Protein AF-A0AAW7IY39-F1 (afdb_monomer_lite)

Secondary structure (DSSP, 8-state):
--------HHHHHHHHHHHHHHHHHHHHHHHSHHHHTTHHHHHHHHHHHHHHHHHHHHHTTSSS-HHHHHHH-HHHHHHHHHHHHHHSPPPTT-PPP---HHHHHHHHHHHHHHTGGGS-TT------S--HHHHHHHTT--HHHHHHHHHHHHHHHS-S-----S----HHHHHHTT-EEE-SSS-----SSS-EEE--PPPSSHHHHHHHHHHHHHHHHHHH---------HHHHHHHHHHHHTTSB-TTSPBPPGGG---------------

Foldseek 3Di:
DDPLPQDAQLVLLVLLQQLLVLLLQLLLCVVCVVLCPPVSVVSPVVSLLSNLVSLVVNVSRLPDDPVVCVVVPVLNVLSVVLNVCVVDPHDPPDDHDDDHSVSSVVSSVVSCVSSVVSHDVPDDSPHHNDDQVVVCVSVVPDPVNLVVLVVLQCCQPVVPDPPPPDDPCPVVNLVVVVAAEDQFPPPQPADPDPRYDQDQDQDQANRRSQSRQQRSQSSCCRHPVPSDGDDDDPVVVVVQVVCCLQVCADRRRGGDDPVPRPPPPPPCPDPDDDD

Sequence (275 aa):
MNNSKILPKWELARYLINAKKNVDTVLFIEKNLNELGDIAQKELKNARNNFCNSTCNVLDNIGIAKKILCSEEPLINMVYTERDKNVSHKDVNYEQVCFDSKLMKNILRKVKKIAKKSLPDVITLNFLAWDSTLFRLIRGINKKKEEEILKKRSERISGNELTSYSSAFSNSDMIDAGYHVFNGIEKPLKSRVGNEIITFKNGLTEEEGIQFRQDSAISSNLTFDIGIWPIPNPEDQIKYQELKNKGIIDEYGIPQEKEHVTVFPLSNSELNKND

Radius of gyration: 21.61 Å; chains: 1; bounding box: 61×46×56 Å

Structure (mmCIF, N/CA/C/O backbone):
data_AF-A0AAW7IY39-F1
#
_entry.id   AF-A0AAW7IY39-F1
#
loop_
_atom_site.group_PDB
_atom_site.id
_atom_site.type_symbol
_atom_site.label_atom_id
_atom_site.label_alt_id
_atom_site.label_comp_id
_atom_site.label_asym_id
_atom_site.label_entity_id
_atom_site.label_seq_id
_atom_site.pdbx_PDB_ins_code
_atom_site.Cartn_x
_atom_site.Cartn_y
_atom_site.Cartn_z
_atom_site.occupancy
_atom_site.B_iso_or_equiv
_atom_site.auth_seq_id
_atom_site.auth_comp_id
_atom_site.auth_asym_id
_atom_site.auth_atom_id
_atom_site.pdbx_PDB_model_num
ATOM 1 N N . MET A 1 1 ? 28.637 1.235 -19.320 1.00 30.19 1 MET A N 1
ATOM 2 C CA . MET A 1 1 ? 27.909 -0.034 -19.109 1.00 30.19 1 MET A CA 1
ATOM 3 C C . MET A 1 1 ? 27.329 -0.001 -17.705 1.00 30.19 1 MET A C 1
ATOM 5 O O . MET A 1 1 ? 28.079 -0.146 -16.751 1.00 30.19 1 MET A O 1
ATOM 9 N N . ASN A 1 2 ? 26.035 0.302 -17.557 1.00 33.03 2 ASN A N 1
ATOM 10 C CA . ASN A 1 2 ? 25.393 0.250 -16.243 1.00 33.03 2 ASN A CA 1
ATOM 11 C C . ASN A 1 2 ? 25.171 -1.219 -15.896 1.00 33.03 2 ASN A C 1
ATOM 13 O O . ASN A 1 2 ? 24.312 -1.863 -16.491 1.00 33.03 2 ASN A O 1
ATOM 17 N N . ASN A 1 3 ? 25.950 -1.739 -14.948 1.00 35.03 3 ASN A N 1
ATOM 18 C CA . ASN A 1 3 ? 25.618 -2.974 -14.248 1.00 35.03 3 ASN A CA 1
ATOM 19 C C . ASN A 1 3 ? 24.292 -2.740 -13.512 1.00 35.03 3 ASN A C 1
ATOM 21 O O . ASN A 1 3 ? 24.290 -2.312 -12.358 1.00 35.03 3 ASN A O 1
ATOM 25 N N . SER A 1 4 ? 23.157 -2.958 -14.184 1.00 48.72 4 SER A N 1
ATOM 26 C CA . SER A 1 4 ? 21.860 -3.030 -13.519 1.00 48.72 4 SER A CA 1
ATOM 27 C C . SER A 1 4 ? 21.931 -4.226 -12.580 1.00 48.72 4 SER A C 1
ATOM 29 O O . SER A 1 4 ? 21.859 -5.378 -13.011 1.00 48.72 4 SER A O 1
ATOM 31 N N . LYS A 1 5 ? 22.176 -3.958 -11.300 1.00 57.44 5 LYS A N 1
ATOM 32 C CA . LYS A 1 5 ? 22.183 -4.973 -10.257 1.00 57.44 5 LYS A CA 1
ATOM 33 C C . LYS A 1 5 ? 20.767 -5.536 -10.196 1.00 57.44 5 LYS A C 1
ATOM 35 O O . LYS A 1 5 ? 19.878 -4.873 -9.676 1.00 57.44 5 LYS A O 1
ATOM 40 N N . ILE A 1 6 ? 20.553 -6.712 -10.787 1.00 65.81 6 ILE A N 1
ATOM 41 C CA . ILE A 1 6 ? 19.251 -7.383 -10.770 1.00 65.81 6 ILE A CA 1
ATOM 42 C C . ILE A 1 6 ? 18.871 -7.562 -9.301 1.00 65.81 6 ILE A C 1
ATOM 44 O O . ILE A 1 6 ? 19.578 -8.233 -8.543 1.00 65.81 6 ILE A O 1
ATOM 48 N N . LEU A 1 7 ? 17.806 -6.882 -8.882 1.00 81.50 7 LEU A N 1
ATOM 49 C CA . LEU A 1 7 ? 17.336 -6.962 -7.509 1.00 81.50 7 LEU A CA 1
ATOM 50 C C . LEU A 1 7 ? 16.696 -8.332 -7.255 1.00 81.50 7 LEU A C 1
ATOM 52 O O . LEU A 1 7 ? 16.093 -8.905 -8.166 1.00 81.50 7 LEU A O 1
ATOM 56 N N . PRO A 1 8 ? 16.772 -8.851 -6.016 1.00 88.12 8 PRO A N 1
ATOM 57 C CA . PRO A 1 8 ? 15.979 -10.006 -5.618 1.00 88.12 8 PRO A CA 1
ATOM 58 C C . PRO A 1 8 ? 14.491 -9.775 -5.906 1.00 88.12 8 PRO A C 1
ATOM 60 O O . PRO A 1 8 ? 13.987 -8.665 -5.714 1.00 88.12 8 PRO A O 1
ATOM 63 N N . LYS A 1 9 ? 13.766 -10.828 -6.305 1.00 92.94 9 LYS A N 1
ATOM 64 C CA . LYS A 1 9 ? 12.340 -10.737 -6.669 1.00 92.94 9 LYS A CA 1
ATOM 65 C C . LYS A 1 9 ? 11.495 -10.041 -5.594 1.00 92.94 9 LYS A C 1
ATOM 67 O O . LYS A 1 9 ? 10.654 -9.204 -5.911 1.00 92.94 9 LYS A O 1
ATOM 72 N N . TRP A 1 10 ? 11.743 -10.347 -4.321 1.00 93.00 10 TRP A N 1
ATOM 73 C CA . TRP A 1 10 ? 11.025 -9.753 -3.188 1.00 93.00 10 TRP A CA 1
ATOM 74 C C . TRP A 1 10 ? 11.371 -8.283 -2.931 1.00 93.00 10 TRP A C 1
ATOM 76 O O . TRP A 1 10 ? 10.510 -7.518 -2.505 1.00 93.00 10 TRP A O 1
ATOM 86 N N . GLU A 1 11 ? 12.582 -7.847 -3.280 1.00 91.69 11 GLU A N 1
ATOM 87 C CA . GLU A 1 11 ? 12.965 -6.433 -3.197 1.00 91.69 11 GLU A CA 1
ATOM 88 C C . GLU A 1 11 ? 12.275 -5.629 -4.306 1.00 91.69 11 GLU A C 1
ATOM 90 O O . GLU A 1 11 ? 11.823 -4.504 -4.093 1.00 91.69 11 GLU A O 1
ATOM 95 N N . LEU A 1 12 ? 12.107 -6.234 -5.484 1.00 93.75 12 LEU A N 1
ATOM 96 C CA . LEU A 1 12 ? 11.299 -5.650 -6.547 1.00 93.75 12 LEU A CA 1
ATOM 97 C C . LEU A 1 12 ? 9.807 -5.601 -6.173 1.00 93.75 12 LEU A C 1
ATOM 99 O O . LEU A 1 12 ? 9.138 -4.592 -6.411 1.00 93.75 12 LEU A O 1
ATOM 103 N N . ALA A 1 13 ? 9.293 -6.661 -5.541 1.00 95.06 13 ALA A N 1
ATOM 104 C CA . ALA A 1 13 ? 7.925 -6.706 -5.029 1.00 95.06 13 ALA A CA 1
ATOM 105 C C . ALA A 1 13 ? 7.664 -5.602 -3.992 1.00 95.06 13 ALA A C 1
ATOM 107 O O . ALA A 1 13 ? 6.603 -4.982 -4.025 1.00 95.06 13 ALA A O 1
ATOM 108 N N . ARG A 1 14 ? 8.648 -5.284 -3.141 1.00 94.81 14 ARG A N 1
ATOM 109 C CA . ARG A 1 14 ? 8.591 -4.161 -2.193 1.00 94.81 14 ARG A CA 1
ATOM 110 C C . ARG A 1 14 ? 8.307 -2.828 -2.887 1.00 94.81 14 ARG A C 1
ATOM 112 O O . ARG A 1 14 ? 7.406 -2.103 -2.473 1.00 94.81 14 ARG A O 1
ATOM 119 N N . TYR A 1 15 ? 9.020 -2.514 -3.971 1.00 95.62 15 TYR A N 1
ATOM 120 C CA . TYR A 1 15 ? 8.759 -1.293 -4.745 1.00 95.62 15 TYR A CA 1
ATOM 121 C C . TYR A 1 15 ? 7.377 -1.299 -5.401 1.00 95.62 15 TYR A C 1
ATOM 123 O O . TYR A 1 15 ? 6.690 -0.277 -5.387 1.00 95.62 15 TYR A O 1
ATOM 131 N N . LEU A 1 16 ? 6.939 -2.450 -5.920 1.00 97.19 16 LEU A N 1
ATOM 132 C CA . LEU A 1 16 ? 5.611 -2.589 -6.514 1.00 97.19 16 LEU A CA 1
ATOM 133 C C . LEU A 1 16 ? 4.493 -2.360 -5.483 1.00 97.19 16 LEU A C 1
ATOM 135 O O . LEU A 1 16 ? 3.527 -1.655 -5.775 1.00 97.19 16 LEU A O 1
ATOM 139 N N . ILE A 1 17 ? 4.627 -2.915 -4.275 1.00 96.56 17 ILE A N 1
ATOM 140 C CA . ILE A 1 17 ? 3.654 -2.728 -3.192 1.00 96.56 17 ILE A CA 1
ATOM 141 C C . ILE A 1 17 ? 3.695 -1.299 -2.640 1.00 96.56 17 ILE A C 1
ATOM 143 O O . ILE A 1 17 ? 2.641 -0.726 -2.375 1.00 96.56 17 ILE A O 1
ATOM 147 N N . ASN A 1 18 ? 4.860 -0.653 -2.580 1.00 95.75 18 ASN A N 1
ATOM 148 C CA . ASN A 1 18 ? 4.934 0.774 -2.254 1.00 95.75 18 ASN A CA 1
ATOM 149 C C . ASN A 1 18 ? 4.208 1.636 -3.295 1.00 95.75 18 ASN A C 1
ATOM 151 O O . ASN A 1 18 ? 3.441 2.527 -2.933 1.00 95.75 18 ASN A O 1
ATOM 155 N N . ALA A 1 19 ? 4.382 1.354 -4.589 1.00 97.31 19 ALA A N 1
ATOM 156 C CA . ALA A 1 19 ? 3.614 2.026 -5.635 1.00 97.31 19 ALA A CA 1
ATOM 157 C C . ALA A 1 19 ? 2.105 1.786 -5.454 1.00 97.31 19 ALA A C 1
ATOM 159 O O . ALA A 1 19 ? 1.330 2.738 -5.494 1.00 97.31 19 ALA A O 1
ATOM 160 N N . LYS A 1 20 ? 1.692 0.544 -5.165 1.00 97.44 20 LYS A N 1
ATOM 161 C CA . LYS A 1 20 ? 0.297 0.180 -4.868 1.00 97.44 20 LYS A CA 1
ATOM 162 C C . LYS A 1 20 ? -0.286 0.990 -3.715 1.00 97.44 20 LYS A C 1
ATOM 164 O O . LYS A 1 20 ? -1.382 1.514 -3.861 1.00 97.44 20 LYS A O 1
ATOM 169 N N . LYS A 1 21 ? 0.433 1.136 -2.602 1.00 96.94 21 LYS A N 1
ATOM 170 C CA . LYS A 1 21 ? -0.040 1.914 -1.446 1.00 96.94 21 LYS A CA 1
ATOM 171 C C . LYS A 1 21 ? -0.282 3.382 -1.779 1.00 96.94 21 LYS A C 1
ATOM 173 O O . LYS A 1 21 ? -1.235 3.957 -1.289 1.00 96.94 21 LYS A O 1
ATOM 178 N N . ASN A 1 22 ? 0.506 3.969 -2.677 1.00 97.75 22 ASN A N 1
ATOM 179 C CA . ASN A 1 22 ? 0.227 5.326 -3.149 1.00 97.75 22 ASN A CA 1
ATOM 180 C C . ASN A 1 22 ? -1.064 5.400 -3.985 1.00 97.75 22 ASN A C 1
ATOM 182 O O . ASN A 1 22 ? -1.766 6.406 -3.936 1.00 97.75 22 ASN A O 1
ATOM 186 N N . VAL A 1 23 ? -1.411 4.339 -4.725 1.00 98.19 23 VAL A N 1
ATOM 187 C CA . VAL A 1 23 ? -2.735 4.225 -5.366 1.00 98.19 23 VAL A CA 1
ATOM 188 C C . VAL A 1 23 ? -3.837 4.133 -4.311 1.00 98.19 23 VAL A C 1
ATOM 190 O O . VAL A 1 23 ? -4.881 4.763 -4.467 1.00 98.19 23 VAL A O 1
ATOM 193 N N . ASP A 1 24 ? -3.604 3.371 -3.241 1.00 98.06 24 ASP A N 1
ATOM 194 C CA . ASP A 1 24 ? -4.546 3.238 -2.128 1.00 98.06 24 ASP A CA 1
ATOM 195 C C . ASP A 1 24 ? -4.796 4.574 -1.415 1.00 98.06 24 ASP A C 1
ATOM 197 O O . ASP A 1 24 ? -5.948 4.916 -1.143 1.00 98.06 24 ASP A O 1
ATOM 201 N N . THR A 1 25 ? -3.743 5.365 -1.197 1.00 97.94 25 THR A N 1
ATOM 202 C CA . THR A 1 25 ? -3.837 6.722 -0.651 1.00 97.94 25 THR A CA 1
ATOM 203 C C . THR A 1 25 ? -4.657 7.633 -1.561 1.00 97.94 25 THR A C 1
ATOM 205 O O . THR A 1 25 ? -5.560 8.315 -1.085 1.00 97.94 25 THR A O 1
ATOM 208 N N . VAL A 1 26 ? -4.415 7.623 -2.879 1.00 97.81 26 VAL A N 1
ATOM 209 C CA . VAL A 1 26 ? -5.214 8.431 -3.822 1.00 97.81 26 VAL A CA 1
ATOM 210 C C . VAL A 1 26 ? -6.683 8.003 -3.804 1.00 97.81 26 VAL A C 1
ATOM 212 O O . VAL A 1 26 ? -7.557 8.862 -3.740 1.00 97.81 26 VAL A O 1
ATOM 215 N N . LEU A 1 27 ? -6.972 6.697 -3.764 1.00 97.56 27 LEU A N 1
ATOM 216 C CA . LEU A 1 27 ? -8.341 6.190 -3.605 1.00 97.56 27 LEU A CA 1
ATOM 217 C C . LEU A 1 27 ? -8.992 6.647 -2.300 1.00 97.56 27 LEU A C 1
ATOM 219 O O . LEU A 1 27 ? -10.186 6.942 -2.282 1.00 97.56 27 LEU A O 1
ATOM 223 N N . PHE A 1 28 ? -8.237 6.650 -1.202 1.00 97.56 28 PHE A N 1
ATOM 224 C CA . PHE A 1 28 ? -8.725 7.126 0.084 1.00 97.56 28 PHE A CA 1
ATOM 225 C C . PHE A 1 28 ? -9.067 8.614 0.013 1.00 97.56 28 PHE A C 1
ATOM 227 O O . PHE A 1 28 ? -10.156 9.008 0.419 1.00 97.56 28 PHE A O 1
ATOM 234 N N . ILE A 1 29 ? -8.178 9.431 -0.554 1.00 97.38 29 ILE A N 1
ATOM 235 C CA . ILE A 1 29 ? -8.401 10.873 -0.673 1.00 97.38 29 ILE A CA 1
ATOM 236 C C . ILE A 1 29 ? -9.611 11.167 -1.562 1.00 97.38 29 ILE A C 1
ATOM 238 O O . ILE A 1 29 ? -10.475 11.930 -1.149 1.00 97.38 29 ILE A O 1
ATOM 242 N N . GLU A 1 30 ? -9.719 10.527 -2.732 1.00 95.62 30 GLU A N 1
ATOM 243 C CA . GLU A 1 30 ? -10.853 10.697 -3.656 1.00 95.62 30 GLU A CA 1
ATOM 244 C C . GLU A 1 30 ? -12.206 10.410 -2.984 1.00 95.62 30 GLU A C 1
ATOM 246 O O . GLU A 1 30 ? -13.186 11.099 -3.258 1.00 95.62 30 GLU A O 1
ATOM 251 N N . LYS A 1 31 ? -12.262 9.428 -2.074 1.00 95.56 31 LYS A N 1
ATOM 252 C CA . LYS A 1 31 ? -13.483 9.097 -1.324 1.00 95.56 31 LYS A CA 1
ATOM 253 C C . LYS A 1 31 ? -13.795 10.051 -0.173 1.00 95.56 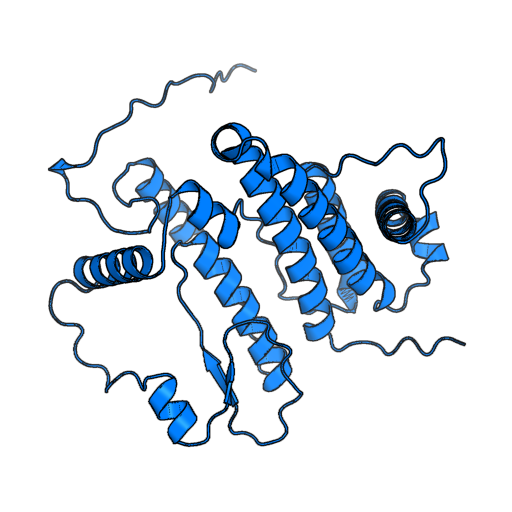31 LYS A C 1
ATOM 255 O O . LYS A 1 31 ? -14.949 10.121 0.232 1.00 95.56 31 LYS A O 1
ATOM 260 N N . ASN A 1 32 ? -12.797 10.756 0.353 1.00 96.00 32 ASN A N 1
ATOM 261 C CA . ASN A 1 32 ? -12.920 11.568 1.565 1.00 96.00 32 ASN A CA 1
ATOM 262 C C . ASN A 1 32 ? -12.522 13.038 1.327 1.00 96.00 32 ASN A C 1
ATOM 264 O O . ASN A 1 32 ? -12.075 13.721 2.248 1.00 96.00 32 ASN A O 1
ATOM 268 N N . LEU A 1 33 ? -12.674 13.541 0.093 1.00 93.69 33 LEU A N 1
ATOM 269 C CA . LEU A 1 33 ? -12.278 14.905 -0.292 1.00 93.69 33 LEU A CA 1
ATOM 270 C C . LEU A 1 33 ? -12.885 15.972 0.627 1.00 93.69 33 LEU A C 1
ATOM 272 O O . LEU A 1 33 ? -12.184 16.883 1.061 1.00 93.69 33 LEU A O 1
ATOM 276 N N . ASN A 1 34 ? -14.169 15.820 0.956 1.00 92.38 34 ASN A N 1
ATOM 277 C CA . ASN A 1 34 ? -14.901 16.769 1.795 1.00 92.38 34 ASN A CA 1
ATOM 278 C C . ASN A 1 34 ? -14.360 16.817 3.232 1.00 92.38 34 ASN A C 1
ATOM 280 O O . ASN A 1 34 ? -14.315 17.886 3.830 1.00 92.38 34 ASN A O 1
ATOM 284 N N . GLU A 1 35 ? -13.938 15.674 3.778 1.00 93.94 35 GLU A N 1
ATOM 285 C CA . GLU A 1 35 ? -13.413 15.577 5.145 1.00 93.94 35 GLU A CA 1
ATOM 286 C C . GLU A 1 35 ? -11.955 16.051 5.241 1.00 93.94 35 GLU A C 1
ATOM 288 O O . GLU A 1 35 ? -11.524 16.534 6.284 1.00 93.94 35 GLU A O 1
ATOM 293 N N . LEU A 1 36 ? -11.189 15.930 4.152 1.00 93.25 36 LEU A N 1
ATOM 294 C CA . LEU A 1 36 ? -9.774 16.307 4.108 1.00 93.25 36 LEU A CA 1
ATOM 295 C C . LEU A 1 36 ? -9.535 17.787 3.786 1.00 93.25 36 LEU A C 1
ATOM 297 O O . LEU A 1 36 ? -8.486 18.320 4.157 1.00 93.25 36 LEU A O 1
ATOM 301 N N . GLY A 1 37 ? -10.461 18.442 3.079 1.00 91.81 37 GLY A N 1
ATOM 302 C CA . GLY A 1 37 ? -10.331 19.845 2.684 1.00 91.81 37 GLY A CA 1
ATOM 303 C C . GLY A 1 37 ? -8.994 20.139 1.992 1.00 91.81 37 GLY A C 1
ATOM 304 O O . GLY A 1 37 ? -8.553 19.400 1.108 1.00 91.81 37 GLY A O 1
ATOM 305 N N . ASP A 1 38 ? -8.305 21.193 2.429 1.00 90.38 38 ASP A N 1
ATOM 306 C CA . ASP A 1 38 ? -7.051 21.658 1.818 1.00 90.38 38 ASP A CA 1
ATOM 307 C C . ASP A 1 38 ? -5.892 20.650 1.924 1.00 90.38 38 ASP A C 1
ATOM 309 O O . ASP A 1 38 ? -4.983 20.642 1.086 1.00 90.38 38 ASP A O 1
ATOM 313 N N . ILE A 1 39 ? -5.924 19.755 2.919 1.00 92.75 39 ILE A N 1
ATOM 314 C CA . ILE A 1 39 ? -4.887 18.729 3.114 1.00 92.75 39 ILE A CA 1
ATOM 315 C C . ILE A 1 39 ? -4.878 17.751 1.931 1.00 92.75 39 ILE A C 1
ATOM 317 O O . ILE A 1 39 ? -3.808 17.295 1.518 1.00 92.75 39 ILE A O 1
ATOM 321 N N . ALA A 1 40 ? -6.042 17.497 1.321 1.00 93.19 40 ALA A N 1
ATOM 322 C CA . ALA A 1 40 ? -6.186 16.575 0.198 1.00 93.19 40 ALA A CA 1
ATOM 323 C C . ALA A 1 40 ? -5.228 16.901 -0.957 1.00 93.19 40 ALA A C 1
ATOM 325 O O . ALA A 1 40 ? -4.588 16.002 -1.497 1.00 93.19 40 ALA A O 1
ATOM 326 N N . GLN A 1 41 ? -5.076 18.178 -1.323 1.00 91.25 41 GLN A N 1
ATOM 327 C CA . GLN A 1 41 ? -4.253 18.574 -2.474 1.00 91.25 41 GLN A CA 1
ATOM 328 C C . GLN A 1 41 ? -2.766 18.296 -2.252 1.00 91.25 41 GLN A C 1
ATOM 330 O O . GLN A 1 41 ? -2.070 17.796 -3.143 1.00 91.25 41 GLN A O 1
ATOM 335 N N . LYS A 1 42 ? -2.277 18.588 -1.043 1.00 92.81 42 LYS A N 1
ATOM 336 C CA . LYS A 1 42 ? -0.891 18.311 -0.660 1.00 92.81 42 LYS A CA 1
ATOM 337 C C . LYS A 1 42 ? -0.615 16.809 -0.686 1.00 92.81 42 LYS A C 1
ATOM 339 O O . LYS A 1 42 ? 0.380 16.381 -1.272 1.00 92.81 42 LYS A O 1
ATOM 344 N N . GLU A 1 43 ? -1.507 16.015 -0.107 1.00 95.00 43 GLU A N 1
ATOM 345 C CA . GLU A 1 43 ? -1.310 14.570 0.007 1.00 95.00 43 GLU A CA 1
ATOM 346 C C . GLU A 1 43 ? -1.513 13.839 -1.324 1.00 95.00 43 GLU A C 1
ATOM 348 O O . GLU A 1 43 ? -0.757 12.918 -1.633 1.00 95.00 43 GLU A O 1
ATOM 353 N N . LEU A 1 44 ? -2.407 14.322 -2.197 1.00 94.31 44 LEU A N 1
ATOM 354 C CA . LEU A 1 44 ? -2.497 13.858 -3.585 1.00 94.31 44 LEU A CA 1
ATOM 355 C C . LEU A 1 44 ? -1.180 14.075 -4.326 1.00 94.31 44 LEU A C 1
ATOM 357 O O . LEU A 1 44 ? -0.687 13.167 -4.994 1.00 94.31 44 LEU A O 1
ATOM 361 N N . LYS A 1 45 ? -0.581 15.265 -4.207 1.00 91.75 45 LYS A N 1
ATOM 362 C CA . LYS A 1 45 ? 0.709 15.556 -4.843 1.00 91.75 45 LYS A CA 1
ATOM 363 C C . LYS A 1 45 ? 1.806 14.619 -4.328 1.00 91.75 45 LYS A C 1
ATOM 365 O O . LYS A 1 45 ? 2.546 14.055 -5.134 1.00 91.75 45 LYS A O 1
ATOM 370 N N . ASN A 1 46 ? 1.886 14.414 -3.013 1.00 93.25 46 ASN A N 1
ATOM 371 C CA . ASN A 1 46 ? 2.858 13.506 -2.400 1.00 93.25 46 ASN A CA 1
ATOM 372 C C . ASN A 1 46 ? 2.676 12.065 -2.896 1.00 93.25 46 ASN A C 1
ATOM 374 O O . ASN A 1 46 ? 3.634 11.453 -3.373 1.00 93.25 46 ASN A O 1
ATOM 378 N N . ALA A 1 47 ? 1.447 11.545 -2.844 1.00 95.25 47 ALA A N 1
ATOM 379 C CA . ALA A 1 47 ? 1.126 10.187 -3.267 1.00 95.25 47 ALA A CA 1
ATOM 380 C C . ALA A 1 47 ? 1.440 9.964 -4.756 1.00 95.25 47 ALA A C 1
ATOM 382 O O . ALA A 1 47 ? 2.057 8.963 -5.118 1.00 95.25 47 ALA A O 1
ATOM 383 N N . ARG A 1 48 ? 1.105 10.921 -5.631 1.00 94.69 48 ARG A N 1
ATOM 384 C CA . ARG A 1 48 ? 1.406 10.847 -7.075 1.00 94.69 48 ARG A CA 1
ATOM 385 C C . ARG A 1 48 ? 2.908 10.837 -7.361 1.00 94.69 48 ARG A C 1
ATOM 387 O O . ARG A 1 48 ? 3.377 10.032 -8.168 1.00 94.69 48 ARG A O 1
ATOM 394 N N . ASN A 1 49 ? 3.676 11.673 -6.667 1.00 92.75 49 ASN A N 1
ATOM 395 C CA . ASN A 1 49 ? 5.131 11.713 -6.818 1.00 92.75 49 ASN A CA 1
ATOM 396 C C . ASN A 1 49 ? 5.773 10.403 -6.338 1.00 92.75 49 ASN A C 1
ATOM 398 O O . ASN A 1 49 ? 6.584 9.797 -7.042 1.00 92.75 49 ASN A O 1
ATOM 402 N N . ASN A 1 50 ? 5.359 9.919 -5.167 1.00 94.75 50 ASN A N 1
ATOM 403 C CA . ASN A 1 50 ? 5.836 8.662 -4.595 1.00 94.75 50 ASN A CA 1
ATOM 404 C C . ASN A 1 50 ? 5.441 7.444 -5.438 1.00 94.75 50 ASN A C 1
ATOM 406 O O . ASN A 1 50 ? 6.232 6.503 -5.565 1.00 94.75 50 ASN A O 1
ATOM 410 N N . PHE A 1 51 ? 4.260 7.473 -6.059 1.00 96.88 51 PHE A N 1
ATOM 411 C CA . PHE A 1 51 ? 3.826 6.481 -7.036 1.00 96.88 51 PHE A CA 1
ATOM 412 C C . PHE A 1 51 ? 4.766 6.434 -8.239 1.00 96.88 51 PHE A C 1
ATOM 414 O O . PHE A 1 51 ? 5.233 5.349 -8.588 1.00 96.88 51 PHE A O 1
ATOM 421 N N . CYS A 1 52 ? 5.087 7.585 -8.842 1.00 95.50 52 CYS A N 1
ATOM 422 C CA . CYS A 1 52 ? 5.999 7.641 -9.985 1.00 95.50 52 CYS A CA 1
ATOM 423 C C . CYS A 1 52 ? 7.393 7.126 -9.605 1.00 95.50 52 CYS A C 1
ATOM 425 O O . CYS A 1 52 ? 7.933 6.251 -10.280 1.00 95.50 52 CYS A O 1
ATOM 427 N N . ASN A 1 53 ? 7.930 7.578 -8.467 1.00 94.06 53 ASN A N 1
ATOM 428 C CA . ASN A 1 53 ? 9.222 7.125 -7.944 1.00 94.06 53 ASN A CA 1
ATOM 429 C C . ASN A 1 53 ? 9.256 5.605 -7.730 1.00 94.06 53 ASN A C 1
ATOM 431 O O . ASN A 1 53 ? 10.149 4.919 -8.225 1.00 94.06 53 ASN A O 1
ATOM 435 N N . SER A 1 54 ? 8.262 5.064 -7.023 1.00 95.19 54 SER A N 1
ATOM 436 C CA . SER A 1 54 ? 8.190 3.632 -6.713 1.00 95.19 54 SER A CA 1
ATOM 437 C C . SER A 1 54 ? 7.984 2.787 -7.971 1.00 95.19 54 SER A C 1
ATOM 439 O O . SER A 1 54 ? 8.587 1.725 -8.105 1.00 95.19 54 SER A O 1
ATOM 441 N N . THR A 1 55 ? 7.187 3.274 -8.923 1.00 96.69 55 THR A N 1
ATOM 442 C CA . THR A 1 55 ? 6.955 2.602 -10.206 1.00 96.69 55 THR A CA 1
ATOM 443 C C . THR A 1 55 ? 8.224 2.563 -11.052 1.00 96.69 55 THR A C 1
ATOM 445 O O . THR A 1 55 ? 8.586 1.504 -11.564 1.00 96.69 55 THR A O 1
ATOM 448 N N . CYS A 1 56 ? 8.951 3.678 -11.154 1.00 95.12 56 CYS A N 1
ATOM 449 C CA . CYS A 1 56 ? 10.236 3.704 -11.845 1.00 95.12 56 CYS A CA 1
ATOM 450 C C . CYS A 1 56 ? 11.275 2.810 -11.164 1.00 95.12 56 CYS A C 1
ATOM 452 O O . CYS A 1 56 ? 12.007 2.127 -11.867 1.00 95.12 56 CYS A O 1
ATOM 454 N N . ASN A 1 57 ? 11.294 2.717 -9.830 1.00 94.06 57 ASN A N 1
ATOM 455 C CA . ASN A 1 57 ? 12.172 1.769 -9.135 1.00 94.06 57 ASN A CA 1
ATOM 456 C C . ASN A 1 57 ? 11.895 0.313 -9.537 1.00 94.06 57 ASN A C 1
ATOM 458 O O . ASN A 1 57 ? 12.828 -0.484 -9.592 1.00 94.06 57 ASN A O 1
ATOM 462 N N . VAL A 1 58 ? 10.647 -0.050 -9.857 1.00 95.44 58 VAL A N 1
ATOM 463 C CA . VAL A 1 58 ? 10.359 -1.370 -10.438 1.00 95.44 58 VAL A CA 1
ATOM 464 C C . VAL A 1 58 ? 10.964 -1.469 -11.840 1.00 95.44 58 VAL A C 1
ATOM 466 O O . VAL A 1 58 ? 11.759 -2.362 -12.119 1.00 95.44 58 VAL A O 1
ATOM 469 N N . LEU A 1 59 ? 10.614 -0.535 -12.720 1.00 95.50 59 LEU A N 1
ATOM 470 C CA . LEU A 1 59 ? 10.979 -0.568 -14.140 1.00 95.50 59 LEU A CA 1
ATOM 471 C C . LEU A 1 59 ? 12.493 -0.466 -14.393 1.00 95.50 59 LEU A C 1
ATOM 473 O O . LEU A 1 59 ? 13.012 -1.098 -15.308 1.00 95.50 59 LEU A O 1
ATOM 477 N N . ASP A 1 60 ? 13.222 0.260 -13.551 1.00 93.81 60 ASP A N 1
ATOM 478 C CA . ASP A 1 60 ? 14.676 0.409 -13.658 1.00 93.81 60 ASP A CA 1
ATOM 479 C C . ASP A 1 60 ? 15.423 -0.892 -13.282 1.00 93.81 60 ASP A C 1
ATOM 481 O O . ASP A 1 60 ? 16.602 -1.046 -13.600 1.00 93.81 60 ASP A O 1
ATOM 485 N N . ASN A 1 61 ? 14.742 -1.861 -12.651 1.00 93.31 61 ASN A N 1
ATOM 486 C CA . ASN A 1 61 ? 15.340 -3.092 -12.119 1.00 93.31 61 ASN A CA 1
ATOM 487 C C . ASN A 1 61 ? 14.833 -4.393 -12.779 1.00 93.31 61 ASN A C 1
ATOM 489 O O . ASN A 1 61 ? 15.166 -5.482 -12.313 1.00 93.31 61 ASN A O 1
ATOM 493 N N . ILE A 1 62 ? 14.069 -4.317 -13.878 1.00 92.62 62 ILE A N 1
ATOM 494 C CA . ILE A 1 62 ? 13.581 -5.504 -14.620 1.00 92.62 62 ILE A CA 1
ATOM 495 C C . ILE A 1 62 ? 14.488 -5.948 -15.778 1.00 92.62 62 ILE A C 1
ATOM 497 O O . ILE A 1 62 ? 14.164 -6.916 -16.462 1.00 92.62 62 ILE A O 1
ATOM 501 N N . GLY A 1 63 ? 15.611 -5.263 -16.014 1.00 87.88 63 GLY A N 1
ATOM 502 C CA . GLY A 1 63 ? 16.568 -5.619 -17.071 1.00 87.88 63 GLY A CA 1
ATOM 503 C C . GLY A 1 63 ? 16.129 -5.251 -18.496 1.00 87.88 63 GLY A C 1
ATOM 504 O O . GLY A 1 63 ? 16.749 -5.704 -19.454 1.00 87.88 63 GLY A O 1
ATOM 505 N N . ILE A 1 64 ? 15.086 -4.427 -18.651 1.00 90.69 64 ILE A N 1
ATOM 506 C CA . ILE A 1 64 ? 14.654 -3.863 -19.940 1.00 90.69 64 ILE A CA 1
ATOM 507 C C . ILE A 1 64 ? 15.104 -2.401 -20.001 1.00 90.69 64 ILE A C 1
ATOM 509 O O . ILE A 1 64 ? 14.920 -1.647 -19.049 1.00 90.69 64 ILE A O 1
ATOM 513 N N . ALA A 1 65 ? 15.700 -1.981 -21.119 1.00 91.50 65 ALA A N 1
ATOM 514 C CA . ALA A 1 65 ? 16.181 -0.611 -21.265 1.00 91.50 65 ALA A CA 1
ATOM 515 C C . ALA A 1 65 ? 15.020 0.404 -21.249 1.00 91.50 65 ALA A C 1
ATOM 517 O O . ALA A 1 65 ? 14.059 0.252 -22.004 1.00 91.50 65 ALA A O 1
ATOM 518 N N . LYS A 1 66 ? 15.161 1.497 -20.476 1.00 92.44 66 LYS A N 1
ATOM 519 C CA . LYS A 1 66 ? 14.181 2.605 -20.394 1.00 92.44 66 LYS A CA 1
ATOM 520 C C . LYS A 1 66 ? 13.703 3.068 -21.773 1.00 92.44 66 LYS A C 1
ATOM 522 O O . LYS A 1 66 ? 12.511 3.261 -21.968 1.00 92.44 66 LYS A O 1
ATOM 527 N N . LYS A 1 67 ? 14.618 3.207 -22.742 1.00 92.50 67 LYS A N 1
ATOM 528 C CA . LYS A 1 67 ? 14.286 3.648 -24.108 1.00 92.50 67 LYS A CA 1
ATOM 529 C C . LYS A 1 67 ? 13.258 2.731 -24.783 1.00 92.50 67 LYS A C 1
ATOM 531 O O . LYS A 1 67 ? 12.350 3.250 -25.417 1.00 92.50 67 LYS A O 1
ATOM 536 N N . ILE A 1 68 ? 13.390 1.413 -24.608 1.00 93.31 68 ILE A N 1
ATOM 537 C CA . ILE A 1 68 ? 12.473 0.406 -25.168 1.00 93.31 68 ILE A CA 1
ATOM 538 C C . ILE A 1 68 ? 11.111 0.509 -24.476 1.00 93.31 68 ILE A C 1
ATOM 540 O O . ILE A 1 68 ? 10.087 0.643 -25.138 1.00 93.31 68 ILE A O 1
ATOM 544 N N . LEU A 1 69 ? 11.108 0.547 -23.138 1.00 92.81 69 LEU A N 1
ATOM 545 C CA . LEU A 1 69 ? 9.881 0.696 -22.349 1.00 92.81 69 LEU A CA 1
ATOM 546 C C . LEU A 1 69 ? 9.104 1.963 -22.734 1.00 92.81 69 LEU A C 1
ATOM 548 O O . LEU A 1 69 ? 7.898 1.908 -22.940 1.00 92.81 69 LEU A O 1
ATOM 552 N N . CYS A 1 70 ? 9.792 3.098 -22.865 1.00 92.31 70 CYS A N 1
ATOM 553 C CA . CYS A 1 70 ? 9.175 4.367 -23.238 1.00 92.31 70 CYS A CA 1
ATOM 554 C C . CYS A 1 70 ? 8.652 4.384 -24.683 1.00 92.31 70 CYS A C 1
ATOM 556 O O . CYS A 1 70 ? 7.665 5.067 -24.943 1.00 92.31 70 CYS A O 1
ATOM 558 N N . SER A 1 71 ? 9.294 3.673 -25.619 1.00 92.19 71 SER A N 1
ATOM 559 C CA . SER A 1 71 ? 8.840 3.622 -27.015 1.00 92.19 71 SER A CA 1
ATOM 560 C C . SER A 1 71 ? 7.645 2.698 -27.223 1.00 92.19 71 SER A C 1
ATOM 562 O O . SER A 1 71 ? 6.783 2.996 -28.043 1.00 92.19 71 SER A O 1
ATOM 564 N N . GLU A 1 72 ? 7.591 1.582 -26.498 1.00 92.19 72 GLU A N 1
ATOM 565 C CA . GLU A 1 72 ? 6.531 0.581 -26.658 1.00 92.19 72 GLU A CA 1
ATOM 566 C C . GLU A 1 72 ? 5.307 0.888 -25.792 1.00 92.19 72 GLU A C 1
ATOM 568 O O . GLU A 1 72 ? 4.191 0.508 -26.141 1.00 92.19 72 GLU A O 1
ATOM 573 N N . GLU A 1 73 ? 5.498 1.587 -24.666 1.00 93.81 73 GLU A N 1
ATOM 574 C CA . GLU A 1 73 ? 4.457 1.762 -23.661 1.00 93.81 73 GLU A CA 1
ATOM 575 C C . GLU A 1 73 ? 4.247 3.234 -23.265 1.00 93.81 73 GLU A C 1
ATOM 577 O O . GLU A 1 73 ? 4.886 3.731 -22.331 1.00 93.81 73 GLU A O 1
ATOM 582 N N . PRO A 1 74 ? 3.278 3.941 -23.888 1.00 93.00 74 PRO A N 1
ATOM 583 C CA . PRO A 1 74 ? 3.024 5.363 -23.626 1.00 93.00 74 PRO A CA 1
ATOM 584 C C . PRO A 1 74 ? 2.731 5.681 -22.155 1.00 93.00 74 PRO A C 1
ATOM 586 O O . PRO A 1 74 ? 3.180 6.695 -21.625 1.00 93.00 74 PRO A O 1
ATOM 589 N N . LEU A 1 75 ? 2.023 4.777 -21.469 1.00 94.19 75 LEU A N 1
ATOM 590 C CA . LEU A 1 75 ? 1.735 4.898 -20.038 1.00 94.19 75 LEU A CA 1
ATOM 591 C C . LEU A 1 75 ? 3.000 4.821 -19.174 1.00 94.19 75 LEU A C 1
ATOM 593 O O . LEU A 1 75 ? 3.067 5.459 -18.130 1.00 94.19 75 LEU A O 1
ATOM 597 N N . ILE A 1 76 ? 4.003 4.051 -19.595 1.00 94.25 76 ILE A N 1
ATOM 598 C CA . ILE A 1 76 ? 5.284 3.952 -18.890 1.00 94.25 76 ILE A CA 1
ATOM 599 C C . ILE A 1 76 ? 6.133 5.191 -19.164 1.00 94.25 76 ILE A C 1
ATOM 601 O O . ILE A 1 76 ? 6.744 5.731 -18.241 1.00 94.25 76 ILE A O 1
ATOM 605 N N . ASN A 1 77 ? 6.118 5.684 -20.406 1.00 94.12 77 ASN A N 1
ATOM 606 C CA . ASN A 1 77 ? 6.778 6.936 -20.754 1.00 94.12 77 ASN A CA 1
ATOM 607 C C . ASN A 1 77 ? 6.262 8.099 -19.898 1.00 94.12 77 ASN A C 1
ATOM 609 O O . ASN A 1 77 ? 7.056 8.808 -19.289 1.00 94.12 77 ASN A O 1
ATOM 613 N N . MET A 1 78 ? 4.939 8.216 -19.769 1.00 93.12 78 MET A N 1
ATOM 614 C CA . MET A 1 78 ? 4.274 9.215 -18.929 1.00 93.12 78 MET A CA 1
ATOM 615 C C . MET A 1 78 ? 4.788 9.203 -17.481 1.00 93.12 78 MET A C 1
ATOM 617 O O . MET A 1 78 ? 5.117 10.254 -16.940 1.00 93.12 78 MET A O 1
ATOM 621 N N . VAL A 1 79 ? 4.920 8.021 -16.868 1.00 94.31 79 VAL A N 1
ATOM 622 C CA . VAL A 1 79 ? 5.436 7.882 -15.494 1.00 94.31 79 VAL A CA 1
ATOM 623 C C . VAL A 1 79 ? 6.892 8.341 -15.384 1.00 94.31 79 VAL A C 1
ATOM 625 O O . VAL A 1 79 ? 7.243 9.047 -14.438 1.00 94.31 79 VAL A O 1
ATOM 628 N N . TYR A 1 80 ? 7.745 7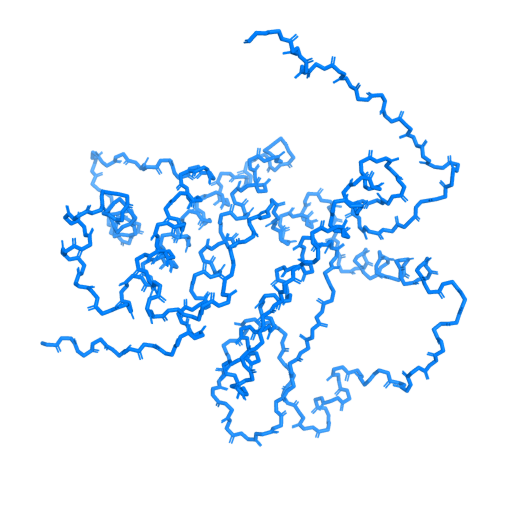.970 -16.343 1.00 93.44 80 TYR A N 1
ATOM 629 C CA . TYR A 1 80 ? 9.141 8.411 -16.356 1.00 93.44 80 TYR A CA 1
ATOM 630 C C . TYR A 1 80 ? 9.273 9.921 -16.546 1.00 93.44 80 TYR A C 1
ATOM 632 O O . TYR A 1 80 ? 10.066 10.545 -15.843 1.00 93.44 80 TYR A O 1
ATOM 640 N N . THR A 1 81 ? 8.504 10.505 -17.467 1.00 90.12 81 THR A N 1
ATOM 641 C CA . THR A 1 81 ? 8.485 11.952 -17.699 1.00 90.12 81 THR A CA 1
ATOM 642 C C . THR A 1 81 ? 8.084 12.695 -16.431 1.00 90.12 81 THR A C 1
ATOM 644 O O . THR A 1 81 ? 8.784 13.615 -16.018 1.00 90.12 81 THR A O 1
ATOM 647 N N . GLU A 1 82 ? 7.017 12.252 -15.772 1.00 90.06 82 GLU A N 1
ATOM 648 C CA . GLU A 1 82 ? 6.513 12.860 -14.540 1.00 90.06 82 GLU A CA 1
ATOM 649 C C . GLU A 1 82 ? 7.502 12.735 -13.382 1.00 90.06 82 GLU A C 1
ATOM 651 O O . GLU A 1 82 ? 7.762 13.708 -12.673 1.00 90.06 82 GLU A O 1
ATOM 656 N N . ARG A 1 83 ? 8.146 11.574 -13.214 1.00 90.12 83 ARG A N 1
ATOM 657 C CA . ARG A 1 83 ? 9.251 11.429 -12.256 1.00 90.12 83 ARG A CA 1
ATOM 658 C C . ARG A 1 83 ? 10.370 12.435 -12.541 1.00 90.12 83 ARG A C 1
ATOM 660 O O . ARG A 1 83 ? 10.807 13.129 -11.627 1.00 90.12 83 ARG A O 1
ATOM 667 N N . ASP A 1 84 ? 10.836 12.507 -13.786 1.00 85.25 84 ASP A N 1
ATOM 668 C CA . ASP A 1 84 ? 11.986 13.333 -14.169 1.00 85.25 84 ASP A CA 1
ATOM 669 C C . ASP A 1 84 ? 11.675 14.836 -13.990 1.00 85.25 84 ASP A C 1
ATOM 671 O O . ASP A 1 84 ? 12.495 15.582 -13.452 1.00 85.25 84 ASP A O 1
ATOM 675 N N . LYS A 1 85 ? 10.453 15.270 -14.329 1.00 81.75 85 LYS A N 1
ATOM 676 C CA . LYS A 1 85 ? 9.978 16.655 -14.157 1.00 81.75 85 LYS A CA 1
ATOM 677 C C . LYS A 1 85 ? 9.710 17.055 -12.708 1.00 81.75 85 LYS A C 1
ATOM 679 O O . LYS A 1 85 ? 9.767 18.239 -12.390 1.00 81.75 85 LYS A O 1
ATOM 684 N N . ASN A 1 86 ? 9.449 16.097 -11.821 1.00 74.19 86 ASN A N 1
ATOM 685 C CA . ASN A 1 86 ? 9.353 16.359 -10.384 1.00 74.19 86 ASN A CA 1
ATOM 686 C C . ASN A 1 86 ? 10.719 16.628 -9.728 1.00 74.19 86 ASN A C 1
ATOM 688 O O . ASN A 1 86 ? 10.756 17.178 -8.628 1.00 74.19 86 ASN A O 1
ATOM 692 N N . VAL A 1 87 ? 11.821 16.249 -10.386 1.00 64.25 87 VAL A N 1
ATOM 693 C CA . VAL A 1 87 ? 13.197 16.435 -9.894 1.00 64.25 87 VAL A CA 1
ATOM 694 C C . VAL A 1 87 ? 13.875 17.658 -10.527 1.00 64.25 87 VAL A C 1
ATOM 696 O O . VAL A 1 87 ? 14.741 18.264 -9.900 1.00 64.25 87 VAL A O 1
ATOM 699 N N . SER A 1 88 ? 13.494 18.047 -11.748 1.00 64.06 88 SER A N 1
ATOM 700 C CA . SER A 1 88 ? 14.066 19.200 -12.456 1.00 64.06 88 SER A CA 1
ATOM 701 C C . SER A 1 88 ? 13.282 20.500 -12.230 1.00 64.06 88 SER A C 1
ATOM 703 O O . SER A 1 88 ? 12.112 20.483 -11.846 1.00 64.06 88 SER A O 1
ATOM 705 N N . HIS A 1 89 ? 13.887 21.651 -12.554 1.00 60.59 89 HIS A N 1
ATOM 706 C CA . HIS A 1 89 ? 13.116 22.882 -12.759 1.00 60.59 89 HIS A CA 1
ATOM 707 C C . HIS A 1 89 ? 12.030 22.621 -13.817 1.00 60.59 89 HIS A C 1
ATOM 709 O O . HIS A 1 89 ? 12.288 21.969 -14.834 1.00 60.59 89 HIS A O 1
ATOM 715 N N . LYS A 1 90 ? 10.795 23.050 -13.537 1.00 60.53 90 LYS A N 1
ATOM 716 C CA . LYS A 1 90 ? 9.666 22.861 -14.452 1.00 60.53 90 LYS A CA 1
ATOM 717 C C . LYS A 1 90 ? 9.807 23.839 -15.616 1.00 60.53 90 LYS A C 1
ATOM 719 O O . LYS A 1 90 ? 10.008 25.028 -15.386 1.00 60.53 90 LYS A O 1
ATOM 724 N N . ASP A 1 91 ? 9.696 23.338 -16.844 1.00 60.41 91 ASP A N 1
ATOM 725 C CA . ASP A 1 91 ? 9.623 24.198 -18.027 1.00 60.41 91 ASP A CA 1
ATOM 726 C C . ASP A 1 91 ? 8.330 25.021 -17.978 1.00 60.41 91 ASP A C 1
ATOM 728 O O . ASP A 1 91 ? 7.307 24.543 -17.485 1.00 60.41 91 ASP A O 1
ATOM 732 N N . VAL A 1 92 ? 8.362 26.234 -18.534 1.00 61.03 92 VAL A N 1
ATOM 733 C CA . VAL A 1 92 ? 7.239 27.194 -18.5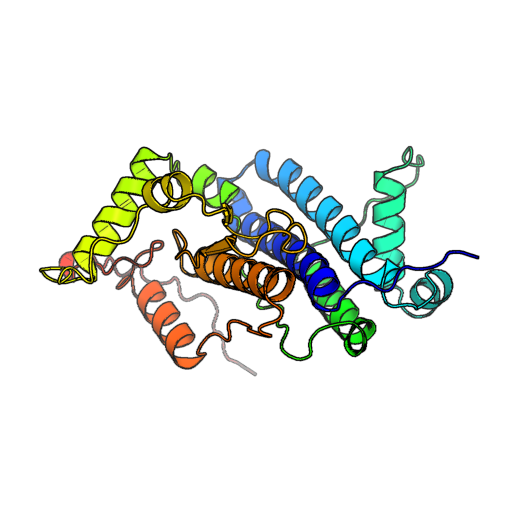07 1.00 61.03 92 VAL A CA 1
ATOM 734 C C . VAL A 1 92 ? 5.941 26.610 -19.090 1.00 61.03 92 VAL A C 1
ATOM 736 O O . VAL A 1 92 ? 4.859 26.968 -18.639 1.00 61.03 92 VAL A O 1
ATOM 739 N N . ASN A 1 93 ? 6.042 25.662 -20.028 1.00 69.19 93 ASN A N 1
ATOM 740 C CA . ASN A 1 93 ? 4.901 25.079 -20.745 1.00 69.19 93 ASN A CA 1
ATOM 741 C C . ASN A 1 93 ? 4.545 23.653 -20.286 1.00 69.19 93 ASN A C 1
ATOM 743 O O . ASN A 1 93 ? 3.879 22.919 -21.013 1.00 69.19 93 ASN A O 1
ATOM 747 N N . TYR A 1 94 ?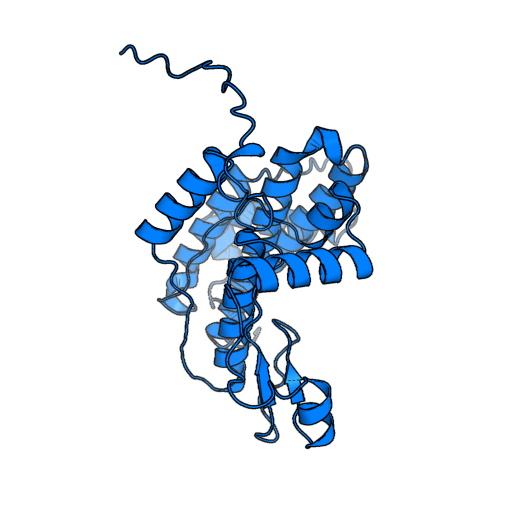 5.043 23.207 -19.131 1.00 72.56 94 TYR A N 1
ATOM 748 C CA . TYR A 1 94 ? 4.761 21.857 -18.654 1.00 72.56 94 TYR A CA 1
ATOM 749 C C . TYR A 1 94 ? 3.395 21.761 -17.969 1.00 72.56 94 TYR A C 1
ATOM 751 O O . TYR A 1 94 ? 3.205 22.283 -16.868 1.00 72.56 94 TYR A O 1
ATOM 759 N N . GLU A 1 95 ? 2.479 21.011 -18.576 1.00 69.31 95 GLU A N 1
ATOM 760 C CA . GLU A 1 95 ? 1.225 20.613 -17.941 1.00 69.31 95 GLU A CA 1
ATOM 761 C C . GLU A 1 95 ? 1.409 19.306 -17.170 1.00 69.31 95 GLU A C 1
ATOM 763 O O . GLU A 1 95 ? 1.800 18.277 -17.723 1.00 69.31 95 GLU A O 1
ATOM 768 N N . GLN A 1 96 ? 1.132 19.355 -15.868 1.00 75.25 96 GLN A N 1
ATOM 769 C CA . GLN A 1 96 ? 1.226 18.183 -15.011 1.00 75.25 96 GLN A CA 1
ATOM 770 C C . GLN A 1 96 ? 0.076 17.216 -15.304 1.00 75.25 96 GLN A C 1
ATOM 772 O O . GLN A 1 96 ? -1.097 17.591 -15.267 1.00 75.25 96 GLN A O 1
ATOM 777 N N . VAL A 1 97 ? 0.409 15.948 -15.518 1.00 81.81 97 VAL A N 1
ATOM 778 C CA . VAL A 1 97 ? -0.566 14.880 -15.703 1.00 81.81 97 VAL A CA 1
ATOM 779 C C . VAL A 1 97 ? -1.341 14.654 -14.408 1.00 81.81 97 VAL A C 1
ATOM 781 O O . VAL A 1 97 ? -0.780 14.451 -13.326 1.00 81.81 97 VAL A O 1
ATOM 784 N N . CYS A 1 98 ? -2.668 14.621 -14.527 1.00 82.62 98 CYS A N 1
ATOM 785 C CA . CYS A 1 98 ? -3.536 14.218 -13.432 1.00 82.62 98 CYS A CA 1
ATOM 786 C C . CYS A 1 98 ? -3.534 12.689 -13.297 1.00 82.62 98 CYS A C 1
ATOM 788 O O . CYS A 1 98 ? -4.278 11.981 -13.974 1.00 82.62 98 CYS A O 1
ATOM 790 N N . PHE A 1 99 ? -2.689 12.165 -12.411 1.00 89.06 99 PHE A N 1
ATOM 791 C CA . PHE A 1 99 ? -2.764 10.766 -11.993 1.00 89.06 99 PHE A CA 1
ATOM 792 C C . PHE A 1 99 ? -3.923 10.572 -11.011 1.00 89.06 99 PHE A C 1
ATOM 794 O O . PHE A 1 99 ? -3.760 10.723 -9.797 1.00 89.06 99 PHE A O 1
ATOM 801 N N . ASP A 1 100 ? -5.101 10.273 -11.550 1.00 93.62 100 ASP A N 1
ATOM 802 C CA . ASP A 1 100 ? -6.229 9.760 -10.773 1.00 93.62 100 ASP A CA 1
ATOM 803 C C . ASP A 1 100 ? -6.037 8.275 -10.415 1.00 93.62 100 ASP A C 1
ATOM 805 O O . ASP A 1 100 ? -5.169 7.569 -10.957 1.00 93.62 100 ASP A O 1
ATOM 809 N N . SER A 1 101 ? -6.859 7.772 -9.494 1.00 94.38 101 SER A N 1
ATOM 810 C CA . SER A 1 101 ? -6.746 6.384 -9.052 1.00 94.38 101 SER A CA 1
ATOM 811 C C . SER A 1 101 ? -6.965 5.364 -10.176 1.00 94.38 101 SER A C 1
ATOM 813 O O . SER A 1 101 ? -6.367 4.283 -10.159 1.00 94.38 101 SER A O 1
ATOM 815 N N . LYS A 1 102 ? -7.795 5.671 -11.179 1.00 96.31 102 LYS A N 1
ATOM 816 C CA . LYS A 1 102 ? -8.113 4.766 -12.294 1.00 96.31 102 LYS A CA 1
ATOM 817 C C . LYS A 1 102 ? -6.905 4.590 -13.211 1.00 96.31 102 LYS A C 1
ATOM 819 O O . LYS A 1 102 ? -6.539 3.455 -13.536 1.00 96.31 102 LYS A O 1
ATOM 824 N N . LEU A 1 103 ? -6.258 5.690 -13.581 1.00 96.50 103 LEU A N 1
ATOM 825 C CA . LEU A 1 103 ? -5.046 5.721 -14.384 1.00 96.50 103 LEU A CA 1
ATOM 826 C C . LEU A 1 103 ? -3.898 5.021 -13.652 1.00 96.50 103 LEU A C 1
ATOM 828 O O . LEU A 1 103 ? -3.267 4.126 -14.220 1.00 96.50 103 LEU A O 1
ATOM 832 N N . MET A 1 104 ? -3.683 5.337 -12.372 1.00 97.88 104 MET A N 1
ATOM 833 C CA . MET A 1 104 ? -2.629 4.713 -11.565 1.00 97.88 104 MET A CA 1
ATOM 834 C C . MET A 1 104 ? -2.812 3.193 -11.438 1.00 97.88 104 MET A C 1
ATOM 836 O O . MET A 1 104 ? -1.850 2.439 -11.608 1.00 97.88 104 MET A O 1
ATOM 840 N N . LYS A 1 105 ? -4.046 2.707 -11.220 1.00 98.06 105 LYS A N 1
ATOM 841 C CA . LYS A 1 105 ? -4.352 1.262 -11.218 1.00 98.06 105 LYS A CA 1
ATOM 842 C C . LYS A 1 105 ? -3.980 0.601 -12.541 1.00 98.06 105 LYS A C 1
ATOM 844 O O . LYS A 1 105 ? -3.405 -0.489 -12.548 1.00 98.06 105 LYS A O 1
ATOM 849 N N . ASN A 1 106 ? -4.331 1.234 -13.658 1.00 97.44 106 ASN A N 1
ATOM 850 C CA . ASN A 1 106 ? -4.066 0.699 -14.992 1.00 97.44 106 ASN A CA 1
ATOM 851 C C . ASN A 1 106 ? -2.566 0.625 -15.280 1.00 97.44 106 ASN A C 1
ATOM 853 O O . ASN A 1 106 ? -2.082 -0.422 -15.717 1.00 97.44 106 ASN A O 1
ATOM 857 N N . ILE A 1 107 ? -1.830 1.687 -14.950 1.00 97.75 107 ILE A N 1
ATOM 858 C CA . ILE A 1 107 ? -0.367 1.721 -15.025 1.00 97.75 107 ILE A CA 1
ATOM 859 C C . ILE A 1 107 ? 0.224 0.578 -14.200 1.00 97.75 107 ILE A C 1
ATOM 861 O O . ILE A 1 107 ? 1.007 -0.212 -14.721 1.00 97.75 107 ILE A O 1
ATOM 865 N N . LEU A 1 108 ? -0.187 0.420 -12.940 1.00 97.62 108 LEU A N 1
ATOM 866 C CA . LEU A 1 108 ? 0.432 -0.561 -12.052 1.00 97.62 108 LEU A CA 1
ATOM 867 C C . LEU A 1 108 ? 0.156 -2.013 -12.468 1.00 97.62 108 LEU A C 1
ATOM 869 O O . LEU A 1 108 ? 1.042 -2.866 -12.384 1.00 97.62 108 LEU A O 1
ATOM 873 N N . ARG A 1 109 ? -1.045 -2.305 -12.986 1.00 97.62 109 ARG A N 1
ATOM 874 C CA . ARG A 1 109 ? -1.347 -3.613 -13.599 1.00 97.62 109 ARG A CA 1
ATOM 875 C C . ARG A 1 109 ? -0.431 -3.896 -14.786 1.00 97.62 109 ARG A C 1
ATOM 877 O O . ARG A 1 109 ? 0.033 -5.025 -14.950 1.00 97.62 109 ARG A O 1
ATOM 884 N N . LYS A 1 110 ? -0.155 -2.875 -15.595 1.00 97.06 110 LYS A N 1
ATOM 885 C CA . LYS A 1 110 ? 0.723 -2.981 -16.759 1.00 97.06 110 LYS A CA 1
ATOM 886 C C . LYS A 1 110 ? 2.179 -3.190 -16.354 1.00 97.06 110 LYS A C 1
ATOM 888 O O . LYS A 1 110 ? 2.811 -4.118 -16.847 1.00 97.06 110 LYS A O 1
ATOM 893 N N . VAL A 1 111 ? 2.658 -2.432 -15.371 1.00 97.25 111 VAL A N 1
ATOM 894 C CA . VAL A 1 111 ? 3.985 -2.600 -14.759 1.00 97.25 111 VAL A CA 1
ATOM 895 C C . VAL A 1 111 ? 4.148 -4.017 -14.214 1.00 97.25 111 VAL A C 1
ATOM 897 O O . VAL A 1 111 ? 5.131 -4.673 -14.540 1.00 97.25 111 VAL A O 1
ATOM 900 N N . LYS A 1 112 ? 3.162 -4.547 -13.474 1.00 96.88 112 LYS A N 1
ATOM 901 C CA . LYS A 1 112 ? 3.182 -5.941 -12.997 1.00 96.88 112 LYS A CA 1
ATOM 902 C C . LYS A 1 112 ? 3.303 -6.944 -14.151 1.00 96.88 112 LYS A C 1
ATOM 904 O O . LYS A 1 112 ? 4.050 -7.911 -14.036 1.00 96.88 112 LYS A O 1
ATOM 909 N N . LYS A 1 113 ? 2.578 -6.731 -15.258 1.00 96.31 113 LYS A N 1
ATOM 910 C CA . LYS A 1 113 ? 2.632 -7.610 -16.440 1.00 96.31 113 LYS A CA 1
ATOM 911 C C . LYS A 1 113 ? 4.015 -7.587 -17.097 1.00 96.31 113 LYS A C 1
ATOM 913 O O . LYS A 1 113 ? 4.552 -8.651 -17.389 1.00 96.31 113 LYS A O 1
ATOM 918 N N . ILE A 1 114 ? 4.591 -6.400 -17.287 1.00 95.50 114 ILE A N 1
ATOM 919 C CA . ILE A 1 114 ? 5.933 -6.212 -17.860 1.00 95.50 114 ILE A CA 1
ATOM 920 C C . ILE A 1 114 ? 6.996 -6.843 -16.943 1.00 95.50 114 ILE A C 1
ATOM 922 O O . ILE A 1 114 ? 7.865 -7.581 -17.398 1.00 95.50 114 ILE A O 1
ATOM 926 N N . ALA A 1 115 ? 6.879 -6.624 -15.634 1.00 95.00 115 ALA A N 1
ATOM 927 C CA . ALA A 1 115 ? 7.812 -7.108 -14.621 1.00 95.00 115 ALA A CA 1
ATOM 928 C C . ALA A 1 115 ? 7.600 -8.579 -14.211 1.00 95.00 115 ALA A C 1
ATOM 930 O O . ALA A 1 115 ? 8.275 -9.048 -13.297 1.00 95.00 115 ALA A O 1
ATOM 931 N N . LYS A 1 116 ? 6.693 -9.329 -14.860 1.00 95.31 116 LYS A N 1
ATOM 932 C CA . LYS A 1 116 ? 6.277 -10.680 -14.432 1.00 95.31 116 LYS A CA 1
ATOM 933 C C . LYS A 1 116 ? 7.455 -11.626 -14.180 1.00 95.31 116 LYS A C 1
ATOM 935 O O . LYS A 1 116 ? 7.461 -12.328 -13.180 1.00 95.31 116 LYS A O 1
ATOM 940 N N . LYS A 1 117 ? 8.466 -11.627 -15.058 1.00 93.75 117 LYS A N 1
ATOM 941 C CA . LYS A 1 117 ? 9.644 -12.510 -14.934 1.00 93.75 117 LYS A CA 1
ATOM 942 C C . LYS A 1 117 ? 10.528 -12.170 -13.725 1.00 93.75 117 LYS A C 1
ATOM 944 O O . LYS A 1 117 ? 11.181 -13.056 -13.175 1.00 93.75 117 LYS A O 1
ATOM 949 N N . SER A 1 118 ? 10.527 -10.907 -13.310 1.00 93.94 118 SER A N 1
ATOM 950 C CA . SER A 1 118 ? 11.373 -10.373 -12.237 1.00 93.94 118 SER A CA 1
ATOM 951 C C . SER A 1 118 ? 10.642 -10.271 -10.895 1.00 93.94 118 SER A C 1
ATOM 953 O O . SER A 1 118 ? 11.255 -9.922 -9.892 1.00 93.94 118 SER A O 1
ATOM 955 N N . LEU A 1 119 ? 9.344 -10.583 -10.858 1.00 94.88 119 LEU A N 1
ATOM 956 C CA . LEU A 1 119 ? 8.519 -10.595 -9.652 1.00 94.88 119 LEU A CA 1
ATOM 957 C C . LEU A 1 119 ? 8.271 -12.034 -9.159 1.00 94.88 119 LEU A C 1
ATOM 959 O O . LEU A 1 119 ? 8.418 -12.993 -9.924 1.00 94.88 119 LEU A O 1
ATOM 963 N N . PRO A 1 120 ? 7.900 -12.215 -7.880 1.00 94.25 120 PRO A N 1
ATOM 964 C CA . PRO A 1 120 ? 7.315 -13.464 -7.405 1.00 94.25 120 PRO A CA 1
ATOM 965 C C . PRO A 1 120 ? 5.931 -13.677 -8.039 1.00 94.25 120 PRO A C 1
ATOM 967 O O . PRO A 1 120 ? 5.128 -12.743 -8.114 1.00 94.25 120 PRO A O 1
ATOM 970 N N . ASP A 1 121 ? 5.632 -14.909 -8.455 1.00 92.50 121 ASP A N 1
ATOM 971 C CA . ASP A 1 121 ? 4.388 -15.236 -9.173 1.00 92.50 121 ASP A CA 1
ATOM 972 C C . ASP A 1 121 ? 3.126 -15.053 -8.314 1.00 92.50 121 ASP A C 1
ATOM 974 O O . ASP A 1 121 ? 2.042 -14.788 -8.835 1.00 92.50 121 ASP A O 1
ATOM 978 N N . VAL A 1 122 ? 3.281 -15.131 -6.991 1.00 93.25 122 VAL A N 1
ATOM 979 C CA . VAL A 1 122 ? 2.195 -15.036 -6.005 1.00 93.25 122 VAL A CA 1
ATOM 980 C C . VAL A 1 122 ? 1.719 -13.605 -5.738 1.00 93.25 122 VAL A C 1
ATOM 982 O O . VAL A 1 122 ? 0.642 -13.427 -5.177 1.00 93.25 122 VAL A O 1
ATOM 985 N N . ILE A 1 123 ? 2.477 -12.572 -6.138 1.00 93.69 123 ILE A N 1
ATOM 986 C CA . ILE A 1 123 ? 2.158 -11.180 -5.784 1.00 93.69 123 ILE A CA 1
ATOM 987 C C . ILE A 1 123 ? 0.811 -10.751 -6.360 1.00 93.69 123 ILE A C 1
ATOM 989 O O . ILE A 1 123 ? 0.549 -10.862 -7.562 1.00 93.69 123 ILE A O 1
ATOM 993 N N . THR A 1 124 ? -0.012 -10.125 -5.526 1.00 93.12 124 THR A N 1
ATOM 994 C CA . THR A 1 124 ? -1.296 -9.520 -5.892 1.00 93.12 124 THR A CA 1
ATOM 995 C C . THR A 1 124 ? -1.311 -8.023 -5.560 1.00 93.12 124 THR A C 1
ATOM 997 O O . THR A 1 124 ? -0.598 -7.562 -4.677 1.00 93.12 124 THR A O 1
ATOM 1000 N N . LEU A 1 125 ? -2.095 -7.228 -6.304 1.00 92.69 125 LEU A N 1
ATOM 1001 C CA . LEU A 1 125 ? -2.151 -5.766 -6.124 1.00 92.69 125 LEU A CA 1
ATOM 1002 C C . LEU A 1 125 ? -3.310 -5.289 -5.240 1.00 92.69 125 LEU A C 1
ATOM 1004 O O . LEU A 1 125 ? -3.346 -4.102 -4.978 1.00 92.69 125 LEU A O 1
ATOM 1008 N N . ASN A 1 126 ? -4.252 -6.159 -4.839 1.00 89.88 126 ASN A N 1
ATOM 1009 C CA . ASN A 1 126 ? -5.488 -5.877 -4.072 1.00 89.88 126 ASN A CA 1
ATOM 1010 C C . ASN A 1 126 ? -5.663 -4.402 -3.650 1.00 89.88 126 ASN A C 1
ATOM 1012 O O . ASN A 1 126 ? -5.285 -4.043 -2.538 1.00 89.88 126 ASN A O 1
ATOM 1016 N N . PHE A 1 127 ? -6.159 -3.546 -4.553 1.00 94.50 127 PHE A N 1
ATOM 1017 C CA . PHE A 1 127 ? -6.266 -2.102 -4.307 1.00 94.50 127 PHE A CA 1
ATOM 1018 C C . PHE A 1 127 ? -7.311 -1.816 -3.231 1.00 94.50 127 PHE A C 1
ATOM 1020 O O . PHE A 1 127 ? -8.433 -2.313 -3.327 1.00 94.50 127 PHE A O 1
ATOM 1027 N N . LEU A 1 128 ? -6.956 -0.991 -2.251 1.00 92.69 128 LEU A N 1
ATOM 1028 C CA . LEU A 1 128 ? -7.792 -0.642 -1.104 1.00 92.69 128 LEU A CA 1
ATOM 1029 C C . LEU A 1 128 ? -7.909 0.875 -1.031 1.00 92.69 128 LEU A C 1
ATOM 1031 O O . LEU A 1 128 ? -6.938 1.570 -1.272 1.00 92.69 128 LEU A O 1
ATOM 1035 N N . ALA A 1 129 ? -9.077 1.418 -0.704 1.00 94.25 129 ALA A N 1
ATOM 1036 C CA . ALA A 1 129 ? -9.178 2.851 -0.431 1.00 94.25 129 ALA A CA 1
ATOM 1037 C C . ALA A 1 129 ? -8.763 3.094 1.021 1.00 94.25 129 ALA A C 1
ATOM 1039 O O . ALA A 1 129 ? -9.623 3.146 1.896 1.00 94.25 129 ALA A O 1
ATOM 1040 N N . TRP A 1 130 ? -7.455 3.142 1.277 1.00 94.75 130 TRP A N 1
ATOM 1041 C CA . TRP A 1 130 ? -6.917 3.203 2.632 1.00 94.75 130 TRP A CA 1
ATOM 1042 C C . TRP A 1 130 ? -5.611 3.989 2.723 1.00 94.75 130 TRP A C 1
ATOM 1044 O O . TRP A 1 130 ? -4.665 3.718 1.985 1.00 94.75 130 TRP A O 1
ATOM 1054 N N . ASP A 1 131 ? -5.551 4.892 3.701 1.00 96.44 131 ASP A N 1
ATOM 1055 C CA . ASP A 1 131 ? -4.323 5.520 4.171 1.00 96.44 131 ASP A CA 1
ATOM 1056 C C . ASP A 1 131 ? -4.348 5.611 5.701 1.00 96.44 131 ASP A C 1
ATOM 1058 O O . ASP A 1 131 ? -5.236 6.225 6.290 1.00 96.44 131 ASP A O 1
ATOM 1062 N N . SER A 1 132 ? -3.363 4.981 6.339 1.00 93.06 132 SER A N 1
ATOM 1063 C CA . SER A 1 132 ? -3.256 4.858 7.795 1.00 93.06 132 SER A CA 1
ATOM 1064 C C . SER A 1 132 ? -3.215 6.217 8.507 1.00 93.06 132 SER A C 1
ATOM 1066 O O . SER A 1 132 ? -3.842 6.396 9.557 1.00 93.06 132 SER A O 1
ATOM 1068 N N . THR A 1 133 ? -2.499 7.188 7.934 1.00 94.62 133 THR A N 1
ATOM 1069 C CA . THR A 1 133 ? -2.302 8.515 8.523 1.00 94.62 133 THR A CA 1
ATOM 1070 C C . THR A 1 133 ? -3.521 9.393 8.292 1.00 94.62 133 THR A C 1
ATOM 1072 O O . THR A 1 133 ? -4.019 10.008 9.236 1.00 94.62 133 THR A O 1
ATOM 1075 N N . LEU A 1 134 ? -4.042 9.420 7.065 1.00 96.00 134 LEU A N 1
ATOM 1076 C CA . LEU A 1 134 ? -5.207 10.240 6.735 1.00 96.00 134 LEU A CA 1
ATOM 1077 C C . LEU A 1 134 ? -6.479 9.726 7.406 1.00 96.00 134 LEU A C 1
ATOM 1079 O O . LEU A 1 134 ? -7.296 10.529 7.848 1.00 96.00 134 LEU A O 1
ATOM 1083 N N . PHE A 1 135 ? -6.631 8.410 7.557 1.00 95.69 135 PHE A N 1
ATOM 1084 C CA . PHE A 1 135 ? -7.751 7.842 8.300 1.00 95.69 135 PHE A CA 1
ATOM 1085 C C . PHE A 1 135 ? -7.760 8.310 9.756 1.00 95.69 135 PHE A C 1
ATOM 1087 O O . PHE A 1 135 ? -8.770 8.820 10.243 1.00 95.69 135 PHE A O 1
ATOM 1094 N N . ARG A 1 136 ? -6.615 8.197 10.443 1.00 95.12 136 ARG A N 1
ATOM 1095 C CA . ARG A 1 136 ? -6.475 8.668 11.828 1.00 95.12 136 ARG A CA 1
ATOM 1096 C C . ARG A 1 136 ? -6.719 10.171 11.938 1.00 95.12 136 ARG A C 1
ATOM 1098 O O . ARG A 1 136 ? -7.356 10.599 12.896 1.00 95.12 136 ARG A O 1
ATOM 1105 N N . LEU A 1 137 ? -6.258 10.949 10.956 1.00 94.69 137 LEU A N 1
ATOM 1106 C CA . LEU A 1 137 ? -6.471 12.394 10.891 1.00 94.69 137 LEU A CA 1
ATOM 1107 C C . LEU A 1 137 ? -7.963 12.742 10.828 1.00 94.69 137 LEU A C 1
ATOM 1109 O O . LEU A 1 137 ? -8.449 13.471 11.689 1.00 94.69 137 LEU A O 1
ATOM 1113 N N . ILE A 1 138 ? -8.689 12.182 9.857 1.00 94.31 138 ILE A N 1
ATOM 1114 C CA . ILE A 1 138 ? -10.121 12.445 9.658 1.00 94.31 138 ILE A CA 1
ATOM 1115 C C . ILE A 1 138 ? -10.937 12.024 10.887 1.00 94.31 138 ILE A C 1
ATOM 1117 O O . ILE A 1 138 ? -11.843 12.732 11.320 1.00 94.31 138 ILE A O 1
ATOM 1121 N N . ARG A 1 139 ? -10.612 10.870 11.479 1.00 93.88 139 ARG A N 1
ATOM 1122 C CA . ARG A 1 139 ? -11.328 10.332 12.647 1.00 93.88 139 ARG A CA 1
ATOM 1123 C C . ARG A 1 139 ? -10.850 10.916 13.982 1.00 93.88 139 ARG A C 1
ATOM 1125 O O . ARG A 1 139 ? -11.372 10.555 15.038 1.00 93.88 139 ARG A O 1
ATOM 1132 N N . GLY A 1 140 ? -9.860 11.812 13.969 1.00 93.12 140 GLY A N 1
ATOM 1133 C CA . GLY A 1 140 ? -9.287 12.410 15.176 1.00 93.12 140 GLY A CA 1
ATOM 1134 C C . GLY A 1 140 ? -8.768 11.363 16.168 1.00 93.12 140 GLY A C 1
ATOM 1135 O O . GLY A 1 140 ? -8.999 11.492 17.378 1.00 93.12 140 GLY A O 1
ATOM 1136 N N . ILE A 1 141 ? -8.136 10.303 15.656 1.00 93.62 141 ILE A N 1
ATOM 1137 C CA . ILE A 1 141 ? -7.612 9.171 16.426 1.00 93.62 141 ILE A CA 1
ATOM 1138 C C . ILE A 1 141 ? -6.183 9.494 16.848 1.00 93.62 141 ILE A C 1
ATOM 1140 O O . ILE A 1 141 ? -5.273 9.597 16.028 1.00 93.62 141 ILE A O 1
ATOM 1144 N N . ASN A 1 142 ? -5.994 9.650 18.153 1.00 92.69 142 ASN A N 1
ATOM 1145 C CA . ASN A 1 142 ? -4.679 9.715 18.774 1.00 92.69 142 ASN A CA 1
ATOM 1146 C C . ASN A 1 142 ? -4.321 8.349 19.377 1.00 92.69 142 ASN A C 1
ATOM 1148 O O . ASN A 1 142 ? -5.156 7.446 19.429 1.00 92.69 142 ASN A O 1
ATOM 1152 N N . LYS A 1 143 ? -3.093 8.216 19.888 1.00 89.00 143 LYS A N 1
ATOM 1153 C CA . LYS A 1 143 ? -2.602 6.964 20.481 1.00 89.00 143 LYS A CA 1
ATOM 1154 C C . LYS A 1 143 ? -3.542 6.398 21.557 1.00 89.00 143 LYS A C 1
ATOM 1156 O O . LYS A 1 143 ? -3.836 5.211 21.537 1.00 89.00 143 LYS A O 1
ATOM 1161 N N . LYS A 1 144 ? -4.065 7.254 22.443 1.00 90.56 144 LYS A N 1
ATOM 1162 C CA . LYS A 1 144 ? -4.987 6.842 23.512 1.00 90.56 144 LYS A CA 1
ATOM 1163 C C . LYS A 1 144 ? -6.293 6.267 22.949 1.00 90.56 144 LYS A C 1
ATOM 1165 O O . LYS A 1 144 ? -6.714 5.195 23.361 1.00 90.56 144 LYS A O 1
ATOM 1170 N N . LYS A 1 145 ? -6.911 6.948 21.978 1.00 91.00 145 LYS A N 1
ATOM 1171 C CA . LYS A 1 145 ? -8.129 6.456 21.312 1.00 91.00 145 LYS A CA 1
ATOM 1172 C C . LYS A 1 145 ? -7.880 5.156 20.552 1.00 91.00 145 LYS A C 1
ATOM 1174 O O . LYS A 1 145 ? -8.736 4.283 20.547 1.00 91.00 145 LYS A O 1
ATOM 1179 N N . GLU A 1 146 ? -6.726 5.023 19.906 1.00 90.19 146 GLU A N 1
ATOM 1180 C CA . GLU A 1 146 ? -6.358 3.793 19.203 1.00 90.19 146 GLU A CA 1
ATOM 1181 C C . GLU A 1 146 ? -6.257 2.607 20.174 1.00 90.19 146 GLU A C 1
ATOM 1183 O O . GLU A 1 146 ? -6.848 1.559 19.921 1.00 90.19 146 GLU A O 1
ATOM 1188 N N . GLU A 1 147 ? -5.601 2.793 21.323 1.00 88.06 147 GLU A N 1
ATOM 1189 C CA . GLU A 1 147 ? -5.537 1.793 22.398 1.00 88.06 147 GLU A CA 1
ATOM 1190 C C . GLU A 1 147 ? -6.933 1.431 22.935 1.00 88.06 147 GLU A C 1
ATOM 1192 O O . GLU A 1 147 ? -7.234 0.252 23.121 1.00 88.06 147 GLU A O 1
ATOM 1197 N N . GLU A 1 148 ? -7.815 2.418 23.125 1.00 88.81 148 GLU A N 1
ATOM 1198 C CA . GLU A 1 148 ? -9.207 2.201 23.546 1.00 88.81 148 GLU A CA 1
ATOM 1199 C C . GLU A 1 148 ? -10.009 1.384 22.518 1.00 88.81 148 GLU A C 1
ATOM 1201 O O . GLU A 1 148 ? -10.711 0.442 22.891 1.00 88.81 148 GLU A O 1
ATOM 1206 N N . ILE A 1 149 ? -9.879 1.697 21.223 1.00 89.19 149 ILE A N 1
ATOM 1207 C CA . ILE A 1 149 ? -10.543 0.961 20.134 1.00 89.19 149 ILE A CA 1
ATOM 1208 C C . ILE A 1 149 ? -10.052 -0.488 20.092 1.00 89.19 149 ILE A C 1
ATOM 1210 O O . ILE A 1 149 ? -10.860 -1.415 20.011 1.00 89.19 149 ILE A O 1
ATOM 1214 N N . LEU A 1 150 ? -8.736 -0.702 20.170 1.00 86.62 150 LEU A N 1
ATOM 1215 C CA . LEU A 1 150 ? -8.142 -2.039 20.147 1.00 86.62 150 LEU A CA 1
ATOM 1216 C C . LEU A 1 150 ? -8.556 -2.865 21.368 1.00 86.62 150 LEU A C 1
ATOM 1218 O O . LEU A 1 150 ? -8.912 -4.035 21.219 1.00 86.62 150 LEU A O 1
ATOM 1222 N N . LYS A 1 151 ? -8.576 -2.250 22.556 1.00 86.06 151 LYS A N 1
ATOM 1223 C CA . LYS A 1 151 ? -9.062 -2.883 23.784 1.00 86.06 151 LYS A CA 1
ATOM 1224 C C . LYS A 1 151 ? -10.524 -3.305 23.640 1.00 86.06 151 LYS A C 1
ATOM 1226 O O . LYS A 1 151 ? -10.834 -4.480 23.831 1.00 86.06 151 LYS A O 1
ATOM 1231 N N . LYS A 1 152 ? -11.395 -2.391 23.198 1.00 85.69 152 LYS A N 1
ATOM 1232 C CA . LYS A 1 152 ? -12.819 -2.675 22.961 1.00 85.69 152 LYS A CA 1
ATOM 1233 C C . LYS A 1 152 ? -13.013 -3.793 21.934 1.00 85.69 152 LYS A C 1
ATOM 1235 O O . LYS A 1 152 ? -13.865 -4.659 22.126 1.00 85.69 152 LYS A O 1
ATOM 1240 N N . ARG A 1 153 ? -12.227 -3.801 20.850 1.00 84.56 153 ARG A N 1
ATOM 1241 C CA . ARG A 1 153 ? -12.262 -4.877 19.850 1.00 84.56 153 ARG A CA 1
ATOM 1242 C C . ARG A 1 153 ? -11.917 -6.220 20.482 1.00 84.56 153 ARG A C 1
ATOM 1244 O O . ARG A 1 153 ? -12.644 -7.184 20.261 1.00 84.56 153 ARG A O 1
ATOM 1251 N N . SER A 1 154 ? -10.831 -6.277 21.253 1.00 81.50 154 SER A N 1
ATOM 1252 C CA . SER A 1 154 ? -10.410 -7.504 21.929 1.00 81.50 154 SER A CA 1
ATOM 1253 C C . SER A 1 154 ? -11.521 -8.025 22.837 1.00 81.50 154 SER A C 1
ATOM 1255 O O . SER A 1 154 ? -11.953 -9.155 22.659 1.00 81.50 154 SER A O 1
ATOM 1257 N N . GLU A 1 155 ? -12.043 -7.181 23.730 1.00 82.75 155 GLU A N 1
ATOM 1258 C CA . GLU A 1 155 ? -13.097 -7.539 24.692 1.00 82.75 155 GLU A CA 1
ATOM 1259 C C . GLU A 1 155 ? -14.372 -8.068 24.016 1.00 82.75 155 GLU A C 1
ATOM 1261 O O . GLU A 1 155 ? -15.005 -8.996 24.516 1.00 82.75 155 GLU A O 1
ATOM 1266 N N . ARG A 1 156 ? -14.744 -7.501 22.862 1.00 79.00 156 ARG A N 1
ATOM 1267 C CA . ARG A 1 156 ? -15.947 -7.890 22.108 1.00 79.00 156 ARG A CA 1
ATOM 1268 C C . ARG A 1 156 ? -15.784 -9.183 21.314 1.00 79.00 156 ARG A C 1
ATOM 1270 O O . ARG A 1 156 ? -16.763 -9.902 21.140 1.00 79.00 156 ARG A O 1
ATOM 1277 N N . ILE A 1 157 ? -14.587 -9.458 20.796 1.00 74.81 157 ILE A N 1
ATOM 1278 C CA . ILE A 1 157 ? -14.321 -10.653 19.982 1.00 74.81 157 ILE A CA 1
ATOM 1279 C C . ILE A 1 157 ? -14.018 -11.864 20.870 1.00 74.81 157 ILE A C 1
ATOM 1281 O O . ILE A 1 157 ? -14.469 -12.966 20.572 1.00 74.81 157 ILE A O 1
ATOM 1285 N N . SER A 1 158 ? -13.280 -11.680 21.965 1.00 64.75 158 SER A N 1
ATOM 1286 C CA . SER A 1 158 ? -12.789 -12.778 22.803 1.00 64.75 158 SER A CA 1
ATOM 1287 C C . SER A 1 158 ? -13.766 -13.190 23.908 1.00 64.75 158 SER A C 1
ATOM 1289 O O . SER A 1 158 ? -13.296 -13.501 24.994 1.00 64.75 158 SER A O 1
ATOM 1291 N N . GLY A 1 159 ? -15.085 -13.118 23.664 1.00 53.34 159 GLY A N 1
ATOM 1292 C CA . GLY A 1 159 ? -16.165 -13.291 24.651 1.00 53.34 159 GLY A CA 1
ATOM 1293 C C . GLY A 1 159 ? -15.771 -14.101 25.891 1.00 53.34 159 GLY A C 1
ATOM 1294 O O . GLY A 1 159 ? -15.812 -15.320 25.843 1.00 53.34 159 GLY A O 1
ATOM 1295 N N . ASN A 1 160 ? -15.405 -13.390 26.965 1.00 48.91 160 ASN A N 1
ATOM 1296 C CA . ASN A 1 160 ? -14.805 -13.886 28.209 1.00 48.91 160 ASN A CA 1
ATOM 1297 C C . ASN A 1 160 ? -13.558 -14.779 28.060 1.00 48.91 160 ASN A C 1
ATOM 1299 O O . ASN A 1 160 ? -13.584 -15.851 27.474 1.00 48.91 160 ASN A O 1
ATOM 1303 N N . GLU A 1 161 ? -12.487 -14.333 28.722 1.00 45.50 161 GLU A N 1
ATOM 1304 C CA . GLU A 1 161 ? -11.199 -15.015 28.849 1.00 45.50 161 GLU A CA 1
ATOM 1305 C C . GLU A 1 161 ? -10.541 -15.328 27.504 1.00 45.50 161 GLU A C 1
ATOM 1307 O O . GLU A 1 161 ? -10.690 -16.393 26.907 1.00 45.50 161 GLU A O 1
ATOM 1312 N N . LEU A 1 162 ? -9.660 -14.414 27.085 1.00 42.78 162 LEU A N 1
ATOM 1313 C CA . LEU A 1 162 ? -8.467 -14.844 26.377 1.00 42.78 162 LEU A CA 1
ATOM 1314 C C . LEU A 1 162 ? -7.794 -15.866 27.309 1.00 42.78 162 LEU A C 1
ATOM 1316 O O . LEU A 1 162 ? -7.077 -15.471 28.229 1.00 42.78 162 LEU A O 1
ATOM 1320 N N . THR A 1 163 ? -8.077 -17.165 27.142 1.00 37.88 163 THR A N 1
ATOM 1321 C CA . THR A 1 163 ? -7.262 -18.213 27.754 1.00 37.88 163 THR A CA 1
ATOM 1322 C C . THR A 1 163 ? -5.851 -17.824 27.403 1.00 37.88 163 THR A C 1
ATOM 1324 O O . THR A 1 163 ? -5.542 -17.678 26.216 1.00 37.88 163 THR A O 1
ATOM 1327 N N . SER A 1 164 ? -5.064 -17.536 28.432 1.00 36.69 164 SER A N 1
ATOM 1328 C CA . SER A 1 164 ? -3.680 -17.134 28.335 1.00 36.69 164 SER A CA 1
ATOM 1329 C C . SER A 1 164 ? -2.933 -18.204 27.547 1.00 36.69 164 SER A C 1
ATOM 1331 O O . SER A 1 164 ? -2.353 -19.126 28.119 1.00 36.69 164 SER A O 1
ATOM 1333 N N . TYR A 1 165 ? -2.951 -18.107 26.221 1.00 35.03 165 TYR A N 1
ATOM 1334 C CA . TYR A 1 165 ? -1.885 -18.628 25.401 1.00 35.03 165 TYR A CA 1
ATOM 1335 C C . TYR A 1 165 ? -0.682 -17.820 25.854 1.00 35.03 165 TYR A C 1
ATOM 1337 O O . TYR A 1 165 ? -0.548 -16.657 25.485 1.00 35.03 165 TYR A O 1
ATOM 1345 N N . SER A 1 166 ? 0.034 -18.414 26.817 1.00 38.50 166 SER A N 1
ATOM 1346 C CA . SER A 1 166 ? 1.374 -18.090 27.294 1.00 38.50 166 SER A CA 1
ATOM 1347 C C . SER A 1 166 ? 1.779 -16.656 26.984 1.00 38.50 166 SER A C 1
ATOM 1349 O O . SER A 1 166 ? 2.183 -16.407 25.851 1.00 38.50 166 SER A O 1
ATOM 1351 N N . SER A 1 167 ? 1.625 -15.753 27.966 1.00 40.34 167 SER A N 1
ATOM 1352 C CA . SER A 1 167 ? 2.238 -14.413 28.015 1.00 40.34 167 SER A CA 1
ATOM 1353 C C . SER A 1 167 ? 2.789 -13.976 26.660 1.00 40.34 167 SER A C 1
ATOM 1355 O O . SER A 1 167 ? 3.939 -14.297 26.357 1.00 40.34 167 SER A O 1
ATOM 1357 N N . ALA A 1 168 ? 1.959 -13.353 25.814 1.00 48.03 168 ALA A N 1
ATOM 1358 C CA . ALA A 1 168 ? 2.438 -12.812 24.549 1.00 48.03 168 ALA A CA 1
ATOM 1359 C C . ALA A 1 168 ? 3.693 -11.998 24.871 1.00 48.03 168 ALA A C 1
ATOM 1361 O O . ALA A 1 168 ? 3.580 -10.990 25.569 1.00 48.03 168 ALA A O 1
ATOM 1362 N N . PHE A 1 169 ? 4.871 -12.502 24.481 1.00 49.91 169 PHE A N 1
ATOM 1363 C CA . PHE A 1 169 ? 6.123 -11.827 24.785 1.00 49.91 169 PHE A CA 1
ATOM 1364 C C . PHE A 1 169 ? 5.969 -10.422 24.241 1.00 49.91 169 PHE A C 1
ATOM 1366 O O . PHE A 1 169 ? 5.676 -10.235 23.054 1.00 49.91 169 PHE A O 1
ATOM 1373 N N . SER A 1 170 ? 6.055 -9.433 25.125 1.00 62.53 170 SER A N 1
ATOM 1374 C CA . SER A 1 170 ? 5.983 -8.066 24.663 1.00 62.53 170 SER A CA 1
ATOM 1375 C C . SER A 1 170 ? 7.185 -7.845 23.749 1.00 62.53 170 SER A C 1
ATOM 1377 O O . SER A 1 170 ? 8.243 -8.454 23.922 1.00 62.53 170 SER A O 1
ATOM 1379 N N . ASN A 1 171 ? 7.050 -6.963 22.760 1.00 64.38 171 ASN A N 1
ATOM 1380 C CA . ASN A 1 171 ? 8.200 -6.607 21.930 1.00 64.38 171 ASN A CA 1
ATOM 1381 C C . ASN A 1 171 ? 9.389 -6.148 22.799 1.00 64.38 171 ASN A C 1
ATOM 1383 O O . ASN A 1 171 ? 10.525 -6.357 22.393 1.00 64.38 171 ASN A O 1
ATOM 1387 N N . SER A 1 172 ? 9.129 -5.576 23.986 1.00 66.06 172 SER A N 1
ATOM 1388 C CA . SER A 1 172 ? 10.159 -5.245 24.978 1.00 66.06 172 SER A CA 1
ATOM 1389 C C . SER A 1 172 ? 10.888 -6.494 25.464 1.00 66.06 172 SER A C 1
ATOM 1391 O O . SER A 1 172 ? 12.101 -6.547 25.339 1.00 66.06 172 SER A O 1
ATOM 1393 N N . ASP A 1 173 ? 10.161 -7.530 25.893 1.00 65.62 173 ASP A N 1
ATOM 1394 C CA . ASP A 1 173 ? 10.756 -8.778 26.393 1.00 65.62 173 ASP A CA 1
ATOM 1395 C C . ASP A 1 173 ? 11.637 -9.454 25.332 1.00 65.62 173 ASP A C 1
ATOM 1397 O O . ASP A 1 173 ? 12.683 -10.022 25.639 1.00 65.62 173 ASP A O 1
ATOM 1401 N N . MET A 1 174 ? 11.235 -9.376 24.058 1.00 64.62 174 MET A N 1
ATOM 1402 C CA . MET A 1 174 ? 12.028 -9.924 22.955 1.00 64.62 174 MET A CA 1
ATOM 1403 C C . MET A 1 174 ? 13.281 -9.088 22.676 1.00 64.62 174 MET A C 1
ATOM 1405 O O . MET A 1 174 ? 14.350 -9.650 22.443 1.00 64.62 174 MET A O 1
ATOM 1409 N N . ILE A 1 175 ? 13.169 -7.758 22.715 1.00 64.19 175 ILE A N 1
ATOM 1410 C CA . ILE A 1 175 ? 14.318 -6.854 22.563 1.00 64.19 175 ILE A CA 1
ATOM 1411 C C . ILE A 1 175 ? 15.312 -7.065 23.712 1.00 64.19 175 ILE A C 1
ATOM 1413 O O . ILE A 1 175 ? 16.511 -7.188 23.462 1.00 64.19 175 ILE A O 1
ATOM 1417 N N . ASP A 1 176 ? 14.817 -7.188 24.944 1.00 69.12 176 ASP A N 1
ATOM 1418 C CA . ASP A 1 176 ? 15.617 -7.431 26.148 1.00 69.12 176 ASP A CA 1
ATOM 1419 C C . ASP A 1 176 ? 16.313 -8.804 26.102 1.00 69.12 176 ASP A C 1
ATOM 1421 O O . ASP A 1 176 ? 17.441 -8.952 26.572 1.00 69.12 176 ASP A O 1
ATOM 1425 N N . ALA A 1 177 ? 15.694 -9.794 25.450 1.00 68.38 177 ALA A N 1
ATOM 1426 C CA . ALA A 1 177 ? 16.293 -11.098 25.161 1.00 68.38 177 ALA A CA 1
ATOM 1427 C C . ALA A 1 177 ? 17.278 -11.094 23.967 1.00 68.38 177 ALA A C 1
ATOM 1429 O O . ALA A 1 177 ? 17.799 -12.148 23.597 1.00 68.38 177 ALA A O 1
ATOM 1430 N N . GLY A 1 178 ? 17.558 -9.933 23.365 1.00 69.31 178 GLY A N 1
ATOM 1431 C CA . GLY A 1 178 ? 18.534 -9.776 22.283 1.00 69.31 178 GLY A CA 1
ATOM 1432 C C . GLY A 1 178 ? 17.994 -10.042 20.874 1.00 69.31 178 GLY A C 1
ATOM 1433 O O . GLY A 1 178 ? 18.791 -10.240 19.951 1.00 69.31 178 GLY A O 1
ATOM 1434 N N . TYR A 1 179 ? 16.669 -10.051 20.685 1.00 71.25 179 TYR A N 1
ATOM 1435 C CA . TYR A 1 179 ? 16.047 -10.163 19.365 1.00 71.25 179 TYR A CA 1
ATOM 1436 C C . TYR A 1 179 ? 15.855 -8.800 18.692 1.00 71.25 179 TYR A C 1
ATOM 1438 O O . TYR A 1 179 ? 15.505 -7.797 19.315 1.00 71.25 179 TYR A O 1
ATOM 1446 N N . HIS A 1 180 ? 16.010 -8.775 17.370 1.00 68.75 180 HIS A N 1
ATOM 1447 C CA . HIS A 1 180 ? 15.697 -7.617 16.540 1.00 68.75 180 HIS A CA 1
ATOM 1448 C C . HIS A 1 180 ? 14.268 -7.735 16.004 1.00 68.75 180 HIS A C 1
ATOM 1450 O O . HIS A 1 180 ? 14.011 -8.472 15.051 1.00 68.75 180 HIS A O 1
ATOM 1456 N N . VAL A 1 181 ? 13.330 -7.018 16.627 1.00 67.06 181 VAL A N 1
ATOM 1457 C CA . VAL A 1 181 ? 11.908 -7.049 16.258 1.00 67.06 181 VAL A CA 1
ATOM 1458 C C . VAL A 1 181 ? 11.611 -6.018 15.170 1.00 67.06 181 VAL A C 1
ATOM 1460 O O . VAL A 1 181 ? 11.707 -4.814 15.401 1.00 67.06 181 VAL A O 1
ATOM 1463 N N . PHE A 1 182 ? 11.187 -6.485 13.997 1.00 67.00 182 PHE A N 1
ATOM 1464 C CA . PHE A 1 182 ? 10.809 -5.646 12.863 1.00 67.00 182 PHE A CA 1
ATOM 1465 C C . PHE A 1 182 ? 9.289 -5.539 12.724 1.00 67.00 182 PHE A C 1
ATOM 1467 O O . PHE A 1 182 ? 8.551 -6.528 12.801 1.00 67.00 182 PHE A O 1
ATOM 1474 N N . ASN A 1 183 ? 8.825 -4.314 12.468 1.00 63.25 183 ASN A N 1
ATOM 1475 C CA . ASN A 1 183 ? 7.421 -3.978 12.261 1.00 63.25 183 ASN A CA 1
ATOM 1476 C C . ASN A 1 183 ? 7.215 -3.477 10.819 1.00 63.25 183 ASN A C 1
ATOM 1478 O O . ASN A 1 183 ? 7.321 -2.284 10.552 1.00 63.25 183 ASN A O 1
ATOM 1482 N N . GLY A 1 184 ? 6.910 -4.373 9.879 1.00 59.41 184 GLY A N 1
ATOM 1483 C CA . GLY A 1 184 ? 6.633 -3.999 8.484 1.00 59.41 184 GLY A CA 1
ATOM 1484 C C . GLY A 1 184 ? 7.886 -3.785 7.624 1.00 59.41 184 GLY A C 1
ATOM 1485 O O . GLY A 1 184 ? 8.881 -4.487 7.798 1.00 59.41 184 GLY A O 1
ATOM 1486 N N . ILE A 1 185 ? 7.822 -2.855 6.655 1.00 53.50 185 ILE A N 1
ATOM 1487 C CA . ILE A 1 185 ? 8.843 -2.649 5.599 1.00 53.50 185 ILE A CA 1
ATOM 1488 C C . ILE A 1 185 ? 10.041 -1.779 6.039 1.00 53.50 185 ILE A C 1
ATOM 1490 O O . ILE A 1 185 ? 10.678 -1.109 5.214 1.00 53.50 185 ILE A O 1
ATOM 1494 N N . GLU A 1 186 ? 10.368 -1.727 7.326 1.00 52.41 186 GLU A N 1
ATOM 1495 C CA . GLU A 1 186 ? 11.680 -1.203 7.709 1.00 52.41 186 GLU A CA 1
ATOM 1496 C C . GLU A 1 186 ? 12.715 -2.095 7.035 1.00 52.41 186 GLU A C 1
ATOM 1498 O O . GLU A 1 186 ? 12.657 -3.308 7.215 1.00 52.41 186 GLU A O 1
ATOM 1503 N N . LYS A 1 187 ? 13.554 -1.509 6.158 1.00 52.00 187 LYS A N 1
ATOM 1504 C CA . LYS A 1 187 ? 14.479 -2.236 5.274 1.00 52.00 187 LYS A CA 1
ATOM 1505 C C . LYS A 1 187 ? 15.036 -3.441 6.030 1.00 52.00 187 LYS A C 1
ATOM 1507 O O . LYS A 1 187 ? 15.848 -3.214 6.929 1.00 52.00 187 LYS A O 1
ATOM 1512 N N . PRO A 1 188 ? 14.647 -4.678 5.675 1.00 50.19 188 PRO A N 1
ATOM 1513 C CA . PRO A 1 188 ? 15.286 -5.834 6.256 1.00 50.19 188 PRO A CA 1
ATOM 1514 C C . PRO A 1 188 ? 16.735 -5.764 5.792 1.00 50.19 188 PRO A C 1
ATOM 1516 O O . PRO A 1 188 ? 17.070 -5.976 4.622 1.00 50.19 188 PRO A O 1
ATOM 1519 N N . LEU A 1 189 ? 17.604 -5.331 6.703 1.00 52.47 189 LEU A N 1
ATOM 1520 C CA . LEU A 1 189 ? 19.026 -5.566 6.586 1.00 52.47 189 LEU A CA 1
ATOM 1521 C C . LEU A 1 189 ? 19.113 -7.078 6.439 1.00 52.47 189 LEU A C 1
ATOM 1523 O O . LEU A 1 189 ? 18.618 -7.782 7.314 1.00 52.47 189 LEU A O 1
ATOM 1527 N N . LYS A 1 190 ? 19.636 -7.560 5.300 1.00 53.78 190 LYS A N 1
ATOM 1528 C CA . LYS A 1 190 ? 19.924 -8.988 5.091 1.00 53.78 190 LYS A CA 1
ATOM 1529 C C . LYS A 1 190 ? 20.367 -9.574 6.428 1.00 53.78 190 LYS A C 1
ATOM 1531 O O . LYS A 1 190 ? 21.338 -9.030 6.961 1.00 53.78 190 LYS A O 1
ATOM 1536 N N . SER A 1 191 ? 19.636 -10.570 6.944 1.00 50.06 191 SER A N 1
ATOM 1537 C CA . SER A 1 191 ? 19.897 -11.167 8.258 1.00 50.06 191 SER A CA 1
ATOM 1538 C C . SER A 1 191 ? 21.400 -11.349 8.414 1.00 50.06 191 SER A C 1
ATOM 1540 O O . SER A 1 191 ? 22.054 -11.955 7.559 1.00 50.06 191 SER A O 1
ATOM 1542 N N . ARG A 1 192 ? 21.970 -10.698 9.429 1.00 51.50 192 ARG A N 1
ATOM 1543 C CA . ARG A 1 192 ? 23.400 -10.833 9.731 1.00 51.50 192 ARG A CA 1
ATOM 1544 C C . ARG A 1 192 ? 23.623 -11.737 10.933 1.00 51.50 192 ARG A C 1
ATOM 1546 O O . ARG A 1 192 ? 24.758 -12.165 11.114 1.00 51.50 192 ARG A O 1
ATOM 1553 N N . VAL A 1 193 ? 22.592 -11.990 11.751 1.00 54.81 193 VAL A N 1
ATOM 1554 C CA . VAL A 1 193 ? 22.797 -12.527 13.107 1.00 54.81 193 VAL A CA 1
ATOM 1555 C C . VAL A 1 193 ? 21.779 -13.604 13.522 1.00 54.81 193 VAL A C 1
ATOM 1557 O O . VAL A 1 193 ? 22.020 -14.283 14.509 1.00 54.81 193 VAL A O 1
ATOM 1560 N N . GLY A 1 194 ? 20.687 -13.838 12.780 1.00 63.25 194 GLY A N 1
ATOM 1561 C CA . GLY A 1 194 ? 19.759 -14.954 13.047 1.00 63.25 194 GLY A CA 1
ATOM 1562 C C . GLY A 1 194 ? 18.807 -14.763 14.239 1.00 63.25 194 GLY A C 1
ATOM 1563 O O . GLY A 1 194 ? 18.045 -15.674 14.549 1.00 63.25 194 GLY A O 1
ATOM 1564 N N . ASN A 1 195 ? 18.808 -13.584 14.869 1.00 72.50 195 ASN A N 1
ATOM 1565 C CA . ASN A 1 195 ? 17.920 -13.213 15.980 1.00 72.50 195 ASN A CA 1
ATOM 1566 C C . ASN A 1 195 ? 16.817 -12.234 15.537 1.00 72.50 195 ASN A C 1
ATOM 1568 O O . ASN A 1 195 ? 16.329 -11.423 16.325 1.00 72.50 195 ASN A O 1
ATOM 1572 N N . GLU A 1 196 ? 16.460 -12.222 14.255 1.00 76.88 196 GLU A N 1
ATOM 1573 C CA . GLU A 1 196 ? 15.420 -11.337 13.742 1.00 76.88 196 GLU A CA 1
ATOM 1574 C C . GLU A 1 196 ? 14.020 -11.927 13.978 1.00 76.88 196 GLU A C 1
ATOM 1576 O O . GLU A 1 196 ? 13.790 -13.120 13.797 1.00 76.88 196 GLU A O 1
ATOM 1581 N N . ILE A 1 197 ? 13.057 -11.081 14.349 1.00 79.19 197 ILE A N 1
ATOM 1582 C CA . ILE A 1 197 ? 11.651 -11.459 14.526 1.00 79.19 197 ILE A CA 1
ATOM 1583 C C . ILE A 1 197 ? 10.789 -10.513 13.712 1.00 79.19 197 ILE A C 1
ATOM 1585 O O . ILE A 1 197 ? 10.921 -9.294 13.808 1.00 79.19 197 ILE A O 1
ATOM 1589 N N . ILE A 1 198 ? 9.880 -11.071 12.917 1.00 78.38 198 ILE A N 1
ATOM 1590 C CA . ILE A 1 198 ? 8.953 -10.289 12.099 1.00 78.38 198 ILE A CA 1
ATOM 1591 C C . ILE A 1 198 ? 7.550 -10.515 12.623 1.00 78.38 198 ILE A C 1
ATOM 1593 O O . ILE A 1 198 ? 7.038 -11.633 12.609 1.00 78.38 198 ILE A O 1
ATOM 1597 N N . THR A 1 199 ? 6.928 -9.435 13.085 1.00 79.44 199 THR A N 1
ATOM 1598 C CA . THR A 1 199 ? 5.582 -9.499 13.648 1.00 79.44 199 THR A CA 1
ATOM 1599 C C . THR A 1 199 ? 4.529 -9.298 12.564 1.00 79.44 199 THR A C 1
ATOM 1601 O O . THR A 1 199 ? 4.650 -8.445 11.679 1.00 79.44 199 THR A O 1
ATOM 1604 N N . PHE A 1 200 ? 3.465 -10.095 12.638 1.00 82.25 200 PHE A N 1
ATOM 1605 C CA . PHE A 1 200 ? 2.256 -9.902 11.847 1.00 82.25 200 PHE A CA 1
ATOM 1606 C C . PHE A 1 200 ? 1.240 -9.179 12.718 1.00 82.25 200 PHE A C 1
ATOM 1608 O O . PHE A 1 200 ? 0.752 -9.727 13.704 1.00 82.25 200 PHE A O 1
ATOM 1615 N N . LYS A 1 201 ? 0.950 -7.926 12.371 1.00 76.31 201 LYS A N 1
ATOM 1616 C CA . LYS A 1 201 ? 0.006 -7.095 13.117 1.00 76.31 201 LYS A CA 1
ATOM 1617 C C . LYS A 1 201 ? -1.348 -7.089 12.430 1.00 76.31 201 LYS A C 1
ATOM 1619 O O . LYS A 1 201 ? -1.432 -6.951 11.210 1.00 76.31 201 LYS A O 1
ATOM 1624 N N . ASN A 1 202 ? -2.402 -7.167 13.233 1.00 76.31 202 ASN A N 1
ATOM 1625 C CA . ASN A 1 202 ? -3.710 -6.708 12.791 1.00 76.31 202 ASN A CA 1
ATOM 1626 C C . ASN A 1 202 ? -3.714 -5.177 12.775 1.00 76.31 202 ASN A C 1
ATOM 1628 O O . ASN A 1 202 ? -3.115 -4.540 13.641 1.00 76.31 202 ASN A O 1
ATOM 1632 N N . GLY A 1 203 ? -4.360 -4.599 11.768 1.00 84.44 203 GLY A N 1
ATOM 1633 C CA . GLY A 1 203 ? -4.536 -3.157 11.671 1.00 84.44 203 GLY A CA 1
ATOM 1634 C C . GLY A 1 203 ? -5.714 -2.657 12.504 1.00 84.44 203 GLY A C 1
ATOM 1635 O O . GLY A 1 203 ? -6.536 -3.433 13.002 1.00 84.44 203 GLY A O 1
ATOM 1636 N N . LEU A 1 204 ? -5.836 -1.338 12.609 1.00 88.06 204 LEU A N 1
ATOM 1637 C CA . LEU A 1 204 ? -7.005 -0.646 13.142 1.00 88.06 204 LEU A CA 1
ATOM 1638 C C . LEU A 1 204 ? -8.252 -0.875 12.277 1.00 88.06 204 LEU A C 1
ATOM 1640 O O . LEU A 1 204 ? -9.364 -0.747 12.769 1.00 88.06 204 LEU A O 1
ATOM 1644 N N . THR A 1 205 ? -8.095 -1.269 11.022 1.00 90.81 205 THR A N 1
ATOM 1645 C CA . THR A 1 205 ? -9.183 -1.715 10.145 1.00 90.81 205 THR A CA 1
ATOM 1646 C C . THR A 1 205 ? -8.740 -2.950 9.371 1.00 90.81 205 THR A C 1
ATOM 1648 O O . THR A 1 205 ? -7.557 -3.313 9.383 1.00 90.81 205 THR A O 1
ATOM 1651 N N . GLU A 1 206 ? -9.676 -3.613 8.694 1.00 88.69 206 GLU A N 1
ATOM 1652 C CA . GLU A 1 206 ? -9.340 -4.756 7.842 1.00 88.69 206 GLU A CA 1
ATOM 1653 C C . GLU A 1 206 ? -8.461 -4.324 6.660 1.00 88.69 206 GLU A C 1
ATOM 1655 O O . GLU A 1 206 ? -7.509 -5.017 6.301 1.00 88.69 206 GLU A O 1
ATOM 1660 N N . GLU A 1 207 ? -8.712 -3.139 6.101 1.00 92.00 207 GLU A N 1
ATOM 1661 C CA . GLU A 1 207 ? -7.902 -2.567 5.032 1.00 92.00 207 GLU A CA 1
ATOM 1662 C C . GLU A 1 207 ? -6.445 -2.336 5.480 1.00 92.00 207 GLU A C 1
ATOM 1664 O O . GLU A 1 207 ? -5.509 -2.704 4.761 1.00 92.00 207 GLU A O 1
ATOM 1669 N N . GLU A 1 208 ? -6.244 -1.806 6.693 1.00 91.88 208 GLU A N 1
ATOM 1670 C CA . GLU A 1 208 ? -4.913 -1.666 7.297 1.00 91.88 208 GLU A CA 1
ATOM 1671 C C . GLU A 1 208 ? -4.264 -3.031 7.561 1.00 91.88 208 GLU A C 1
ATOM 1673 O O . GLU A 1 208 ? -3.091 -3.236 7.248 1.00 91.88 208 GLU A O 1
ATOM 1678 N N . GLY A 1 209 ? -5.039 -3.994 8.071 1.00 90.88 209 GLY A N 1
ATOM 1679 C CA . GLY A 1 209 ? -4.573 -5.358 8.313 1.00 90.88 209 GLY A CA 1
ATOM 1680 C C . GLY A 1 209 ? -4.061 -6.039 7.044 1.00 90.88 209 GLY A C 1
ATOM 1681 O O . GLY A 1 209 ? -3.017 -6.689 7.071 1.00 90.88 209 GLY A O 1
ATOM 1682 N N . ILE A 1 210 ? -4.736 -5.856 5.905 1.00 91.19 210 ILE A N 1
ATOM 1683 C CA . ILE A 1 210 ? -4.274 -6.389 4.616 1.00 91.19 210 ILE A CA 1
ATOM 1684 C C . ILE A 1 210 ? -2.935 -5.759 4.213 1.00 91.19 210 ILE A C 1
ATOM 1686 O O . ILE A 1 210 ? -2.024 -6.494 3.825 1.00 91.19 210 ILE A O 1
ATOM 1690 N N . GLN A 1 211 ? -2.787 -4.431 4.313 1.00 92.25 211 GLN A N 1
ATOM 1691 C CA . GLN A 1 211 ? -1.520 -3.765 3.988 1.00 92.25 211 GLN A CA 1
ATOM 1692 C C . GLN A 1 211 ? -0.379 -4.235 4.906 1.00 92.25 211 GLN A C 1
ATOM 1694 O O . GLN A 1 211 ? 0.699 -4.561 4.413 1.00 92.25 211 GLN A O 1
ATOM 1699 N N . PHE A 1 212 ? -0.620 -4.357 6.215 1.00 90.94 212 PHE A N 1
ATOM 1700 C CA . PHE A 1 212 ? 0.384 -4.847 7.166 1.00 90.94 212 PHE A CA 1
ATOM 1701 C C . PHE A 1 212 ? 0.789 -6.296 6.900 1.00 90.94 212 PHE A C 1
ATOM 1703 O O . PHE A 1 212 ? 1.974 -6.613 6.931 1.00 90.94 212 PHE A O 1
ATOM 1710 N N . ARG A 1 213 ? -0.158 -7.178 6.561 1.00 91.38 213 ARG A N 1
ATOM 1711 C CA . ARG A 1 213 ? 0.162 -8.563 6.181 1.00 91.38 213 ARG A CA 1
ATOM 1712 C C . ARG A 1 213 ? 1.029 -8.628 4.920 1.00 91.38 213 ARG A C 1
ATOM 1714 O O . ARG A 1 213 ? 1.939 -9.453 4.862 1.00 91.38 213 ARG A O 1
ATOM 1721 N N . GLN A 1 214 ? 0.771 -7.772 3.924 1.00 92.81 214 GLN A N 1
ATOM 1722 C CA . GLN A 1 214 ? 1.603 -7.679 2.713 1.00 92.81 214 GLN A CA 1
ATOM 1723 C C . GLN A 1 214 ? 3.032 -7.232 3.050 1.00 92.81 214 GLN A C 1
ATOM 1725 O O . GLN A 1 214 ? 3.993 -7.804 2.532 1.00 92.81 214 GLN A O 1
ATOM 1730 N N . ASP A 1 215 ? 3.170 -6.256 3.947 1.00 91.31 215 ASP A N 1
ATOM 1731 C CA . ASP A 1 215 ? 4.465 -5.746 4.398 1.00 91.31 215 ASP A CA 1
ATOM 1732 C C . ASP A 1 215 ? 5.264 -6.787 5.169 1.00 91.31 215 ASP A C 1
ATOM 1734 O O . ASP A 1 215 ? 6.418 -7.044 4.833 1.00 91.31 2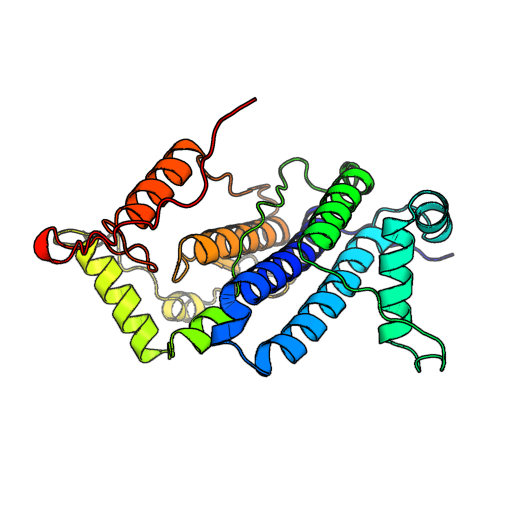15 ASP A O 1
ATOM 1738 N N . SER A 1 216 ? 4.645 -7.406 6.178 1.00 90.06 216 SER A N 1
ATOM 1739 C CA . SER A 1 216 ? 5.287 -8.440 6.985 1.00 90.06 216 SER A CA 1
ATOM 1740 C C . SER A 1 216 ? 5.710 -9.618 6.113 1.00 90.06 216 SER A C 1
ATOM 1742 O O . SER A 1 216 ? 6.827 -10.095 6.264 1.00 90.06 216 SER A O 1
ATOM 1744 N N . ALA A 1 217 ? 4.895 -10.026 5.132 1.00 91.56 217 ALA A N 1
ATOM 1745 C CA . ALA A 1 217 ? 5.277 -11.073 4.186 1.00 91.56 217 ALA A CA 1
ATOM 1746 C C . ALA A 1 217 ? 6.505 -10.692 3.345 1.00 91.56 217 ALA A C 1
ATOM 1748 O O . ALA A 1 217 ? 7.435 -11.489 3.238 1.00 91.56 217 ALA A O 1
ATOM 1749 N N . ILE A 1 218 ? 6.557 -9.472 2.793 1.00 91.75 218 ILE A N 1
ATOM 1750 C CA . ILE A 1 218 ? 7.742 -8.988 2.065 1.00 91.75 218 ILE A CA 1
ATOM 1751 C C . ILE A 1 218 ? 8.976 -9.018 2.965 1.00 91.75 218 ILE A C 1
ATOM 1753 O O . ILE A 1 218 ? 10.016 -9.527 2.546 1.00 91.75 218 ILE A O 1
ATOM 1757 N N . SER A 1 219 ? 8.863 -8.511 4.192 1.00 87.38 219 SER A N 1
ATOM 1758 C CA . SER A 1 219 ? 9.972 -8.505 5.142 1.00 87.38 219 SER A CA 1
ATOM 1759 C C . SER A 1 219 ? 10.419 -9.924 5.482 1.00 87.38 219 SER A C 1
ATOM 1761 O O . SER A 1 219 ? 11.613 -10.205 5.436 1.00 87.38 219 SER A O 1
ATOM 1763 N N . SER A 1 220 ? 9.493 -10.854 5.730 1.00 87.81 220 SER A N 1
ATOM 1764 C CA . SER A 1 220 ? 9.837 -12.250 6.015 1.00 87.81 220 SER A CA 1
ATOM 1765 C C . SER A 1 220 ? 10.522 -12.936 4.849 1.00 87.81 220 SER A C 1
ATOM 1767 O O . SER A 1 220 ? 11.485 -13.668 5.055 1.00 87.81 220 SER A O 1
ATOM 1769 N N . ASN A 1 221 ? 10.097 -12.657 3.623 1.00 90.81 221 ASN A N 1
ATOM 1770 C CA . ASN A 1 221 ? 10.738 -13.226 2.446 1.00 90.81 221 ASN A CA 1
ATOM 1771 C C . ASN A 1 221 ? 12.125 -12.639 2.188 1.00 90.81 221 ASN A C 1
ATOM 1773 O O . ASN A 1 221 ? 13.014 -13.350 1.735 1.00 90.81 221 ASN A O 1
ATOM 1777 N N . LEU A 1 222 ? 12.332 -11.356 2.483 1.00 87.12 222 LEU A N 1
ATOM 1778 C CA . LEU A 1 222 ? 13.641 -10.718 2.354 1.00 87.12 222 LEU A CA 1
ATOM 1779 C C . LEU A 1 222 ? 14.630 -11.165 3.439 1.00 87.12 222 LEU A C 1
ATOM 1781 O O . LEU A 1 222 ? 15.826 -11.249 3.157 1.00 87.12 222 LEU A O 1
ATOM 1785 N N . THR A 1 223 ? 14.148 -11.435 4.655 1.00 83.62 223 THR A N 1
ATOM 1786 C CA . THR A 1 223 ? 14.993 -11.825 5.794 1.00 83.62 223 THR A CA 1
ATOM 1787 C C . THR A 1 223 ? 15.260 -13.328 5.839 1.00 83.62 223 THR A C 1
ATOM 1789 O O . THR A 1 223 ? 16.397 -13.722 6.086 1.00 83.62 223 THR A O 1
ATOM 1792 N N . PHE A 1 224 ? 14.242 -14.158 5.588 1.00 84.75 224 PHE A N 1
ATOM 1793 C CA . PHE A 1 224 ? 14.278 -15.606 5.844 1.00 84.75 224 PHE A CA 1
ATOM 1794 C C . PHE A 1 224 ? 14.066 -16.485 4.603 1.00 84.75 224 PHE A C 1
ATOM 1796 O O . PHE A 1 224 ? 14.125 -17.702 4.723 1.00 84.75 224 PHE A O 1
ATOM 1803 N N . ASP A 1 225 ? 13.787 -15.900 3.432 1.00 84.81 225 ASP A N 1
ATOM 1804 C CA . ASP A 1 225 ? 13.549 -16.627 2.169 1.00 84.81 225 ASP A CA 1
ATOM 1805 C C . ASP A 1 225 ? 12.441 -17.704 2.238 1.00 84.81 225 ASP A C 1
ATOM 1807 O O . ASP A 1 225 ? 12.513 -18.759 1.617 1.00 84.81 225 ASP A O 1
ATOM 1811 N N . ILE A 1 226 ? 11.377 -17.437 3.003 1.00 85.25 226 ILE A N 1
ATOM 1812 C CA . ILE A 1 226 ? 10.285 -18.401 3.252 1.00 85.25 226 ILE A CA 1
ATOM 1813 C C . ILE A 1 226 ? 9.217 -18.465 2.146 1.00 85.25 226 ILE A C 1
ATOM 1815 O O . ILE A 1 226 ? 8.402 -19.383 2.125 1.00 85.25 226 ILE A O 1
ATOM 1819 N N . GLY A 1 227 ? 9.184 -17.488 1.235 1.00 88.44 227 GLY A N 1
ATOM 1820 C CA . GLY A 1 227 ? 8.274 -17.468 0.084 1.00 88.44 227 GLY A CA 1
ATOM 1821 C C . GLY A 1 227 ? 6.776 -17.331 0.404 1.00 88.44 227 GLY A C 1
ATOM 1822 O O . GLY A 1 227 ? 5.950 -17.822 -0.362 1.00 88.44 227 GLY A O 1
ATOM 1823 N N . ILE A 1 228 ? 6.399 -16.662 1.497 1.00 91.44 228 ILE A N 1
ATOM 1824 C CA . ILE A 1 228 ? 4.995 -16.507 1.914 1.00 91.44 228 ILE A CA 1
ATOM 1825 C C . ILE A 1 228 ? 4.300 -15.321 1.234 1.00 91.44 228 ILE A C 1
ATOM 1827 O O . ILE A 1 228 ? 4.914 -14.298 0.934 1.00 91.44 228 ILE A O 1
ATOM 1831 N N . TRP A 1 229 ? 2.987 -15.409 1.032 1.00 94.44 229 TRP A N 1
ATOM 1832 C CA . TRP A 1 229 ? 2.179 -14.278 0.574 1.00 94.44 229 TRP A CA 1
ATOM 1833 C C . TRP A 1 229 ? 0.756 -14.365 1.137 1.00 94.44 229 TRP A C 1
ATOM 1835 O O . TRP A 1 229 ? 0.152 -15.436 1.056 1.00 94.44 229 TRP A O 1
ATOM 1845 N N . PRO A 1 230 ? 0.195 -13.279 1.703 1.00 90.38 230 PRO A N 1
ATOM 1846 C CA . PRO A 1 230 ? -1.165 -13.299 2.218 1.00 90.38 230 PRO A CA 1
ATOM 1847 C C . PRO A 1 230 ? -2.164 -13.342 1.060 1.00 90.38 230 PRO A C 1
ATOM 1849 O O . PRO A 1 230 ? -2.236 -12.422 0.243 1.00 90.38 230 PRO A O 1
ATOM 1852 N N . ILE A 1 231 ? -2.968 -14.401 1.018 1.00 85.69 231 ILE A N 1
ATOM 1853 C CA . ILE A 1 231 ? -4.081 -14.542 0.081 1.00 85.69 231 ILE A CA 1
ATOM 1854 C C . ILE A 1 231 ? -5.368 -14.340 0.881 1.00 85.69 231 ILE A C 1
ATOM 1856 O O . ILE A 1 231 ? -5.664 -15.156 1.753 1.00 85.69 231 ILE A O 1
ATOM 1860 N N . PRO A 1 232 ? -6.125 -13.258 0.640 1.00 79.94 232 PRO A N 1
ATOM 1861 C CA . PRO A 1 232 ? -7.393 -13.077 1.326 1.00 79.94 232 PRO A CA 1
ATOM 1862 C C . PRO A 1 232 ? -8.421 -14.118 0.877 1.00 79.94 232 PRO A C 1
ATOM 1864 O O . PRO A 1 232 ? -8.515 -14.392 -0.320 1.00 79.94 232 PRO A O 1
ATOM 1867 N N . ASN A 1 233 ? -9.210 -14.651 1.815 1.00 86.50 233 ASN A N 1
ATOM 1868 C CA . ASN A 1 233 ? -10.344 -15.515 1.491 1.00 86.50 233 ASN A CA 1
ATOM 1869 C C . ASN A 1 233 ? -11.489 -14.666 0.897 1.00 86.50 233 ASN A C 1
ATOM 1871 O O . ASN A 1 233 ? -12.042 -13.830 1.618 1.00 86.50 233 ASN A O 1
ATOM 1875 N N . PRO A 1 234 ? -11.862 -14.848 -0.386 1.00 85.62 234 PRO A N 1
ATOM 1876 C CA . PRO A 1 234 ? -12.896 -14.035 -1.020 1.00 85.62 234 PRO A CA 1
ATOM 1877 C C . PRO A 1 234 ? -14.264 -14.145 -0.341 1.00 85.62 234 PRO A C 1
ATOM 1879 O O . PRO A 1 234 ? -14.962 -13.140 -0.229 1.00 85.62 234 PRO A O 1
ATOM 1882 N N . GLU A 1 235 ? -14.644 -15.334 0.132 1.00 88.50 235 GLU A N 1
ATOM 1883 C CA . GLU A 1 235 ? -15.954 -15.566 0.755 1.00 88.50 235 GLU A CA 1
ATOM 1884 C C . GLU A 1 235 ? -16.071 -14.819 2.085 1.00 88.50 235 GLU A C 1
ATOM 1886 O O . GLU A 1 235 ? -17.037 -14.086 2.314 1.00 88.50 235 GLU A O 1
ATOM 1891 N N . ASP A 1 236 ? -15.037 -14.921 2.924 1.00 86.75 236 ASP A N 1
ATOM 1892 C CA . ASP A 1 236 ? -14.978 -14.203 4.198 1.00 86.75 236 ASP A CA 1
ATOM 1893 C C . ASP A 1 236 ? -14.932 -12.687 3.984 1.00 86.75 236 ASP A C 1
ATOM 1895 O O . ASP A 1 236 ? -15.558 -11.940 4.736 1.00 86.75 236 ASP A O 1
ATOM 1899 N N . GLN A 1 237 ? -14.244 -12.216 2.937 1.00 85.31 237 GLN A N 1
ATOM 1900 C CA . GLN A 1 237 ? -14.222 -10.795 2.592 1.00 85.31 237 GLN A CA 1
ATOM 1901 C C . GLN A 1 237 ? -15.598 -10.279 2.175 1.00 85.31 237 GLN A C 1
ATOM 1903 O O . GLN A 1 237 ? -16.005 -9.216 2.641 1.00 85.31 237 GLN A O 1
ATOM 1908 N N . ILE A 1 238 ? -16.321 -11.015 1.328 1.00 88.44 238 ILE A N 1
ATOM 1909 C CA . ILE A 1 238 ? -17.683 -10.647 0.918 1.00 88.44 238 ILE A CA 1
ATOM 1910 C C . ILE A 1 238 ? -18.585 -10.580 2.150 1.00 88.44 238 ILE A C 1
ATOM 1912 O O . ILE A 1 238 ? -19.228 -9.558 2.390 1.00 88.44 238 ILE A O 1
ATOM 1916 N N . LYS A 1 239 ? -18.551 -11.619 2.989 1.00 89.62 239 LYS A N 1
ATOM 1917 C CA . LYS A 1 239 ? -19.330 -11.677 4.226 1.00 89.62 239 LYS A CA 1
ATOM 1918 C C . LYS A 1 239 ? -18.993 -10.528 5.178 1.00 89.62 239 LYS A C 1
ATOM 1920 O O . LYS A 1 239 ? -19.896 -9.907 5.731 1.00 89.62 239 LYS A O 1
ATOM 1925 N N . TYR A 1 240 ? -17.713 -10.205 5.355 1.00 88.06 240 TYR A N 1
ATOM 1926 C CA . TYR A 1 240 ? -17.283 -9.082 6.189 1.00 88.06 240 TYR A CA 1
ATOM 1927 C C . TYR A 1 240 ? -17.835 -7.747 5.672 1.00 88.06 240 TYR A C 1
ATOM 1929 O O . TYR A 1 240 ? -18.370 -6.960 6.452 1.00 88.06 240 TYR A O 1
ATOM 1937 N N . GLN A 1 241 ? -17.771 -7.508 4.358 1.00 87.50 241 GLN A N 1
ATOM 1938 C CA . GLN A 1 241 ? -18.327 -6.294 3.754 1.00 87.50 241 GLN A CA 1
ATOM 1939 C C . GLN A 1 241 ? -19.849 -6.222 3.908 1.00 87.50 241 GLN A C 1
ATOM 1941 O O . GLN A 1 241 ? -20.383 -5.160 4.214 1.00 87.50 241 GLN A O 1
ATOM 1946 N N . GLU A 1 242 ? -20.562 -7.342 3.772 1.00 90.12 242 GLU A N 1
ATOM 1947 C CA . GLU A 1 242 ? -22.002 -7.389 4.036 1.00 90.12 242 GLU A CA 1
ATOM 1948 C C . GLU A 1 242 ? -22.342 -7.037 5.488 1.00 90.12 242 GLU A C 1
ATOM 1950 O O . GLU A 1 242 ? -23.282 -6.280 5.731 1.00 90.12 242 GLU A O 1
ATOM 1955 N N . LEU A 1 243 ? -21.589 -7.565 6.457 1.00 89.69 243 LEU A N 1
ATOM 1956 C CA . LEU A 1 243 ? -21.793 -7.269 7.878 1.00 89.69 243 LEU A CA 1
ATOM 1957 C C . LEU A 1 243 ? -21.498 -5.798 8.201 1.00 89.69 243 LEU A C 1
ATOM 1959 O O . LEU A 1 243 ? -22.256 -5.182 8.953 1.00 89.69 243 LEU A O 1
ATOM 1963 N N . LYS A 1 244 ? -20.452 -5.226 7.594 1.00 89.56 244 LYS A N 1
ATOM 1964 C CA . LYS A 1 244 ? -20.105 -3.800 7.701 1.00 89.56 244 LYS A CA 1
ATOM 1965 C C . LYS A 1 244 ? -21.207 -2.914 7.112 1.00 89.56 244 LYS A C 1
ATOM 1967 O O . LYS A 1 244 ? -21.676 -1.994 7.772 1.00 89.56 244 LYS A O 1
ATOM 1972 N N . ASN A 1 245 ? -21.703 -3.247 5.919 1.00 88.19 245 ASN A N 1
ATOM 1973 C CA . ASN A 1 245 ? -22.783 -2.507 5.252 1.00 88.19 245 ASN A CA 1
ATOM 1974 C C . ASN A 1 245 ? -24.113 -2.570 6.017 1.00 88.19 245 ASN A C 1
ATOM 1976 O O . ASN A 1 245 ? -24.898 -1.629 5.965 1.00 88.19 245 ASN A O 1
ATOM 1980 N N . LYS A 1 246 ? -24.368 -3.669 6.737 1.00 89.38 246 LYS A N 1
ATOM 1981 C CA . LYS A 1 246 ? -25.543 -3.824 7.609 1.00 89.38 246 LYS A CA 1
ATOM 1982 C C . LYS A 1 246 ? -25.387 -3.131 8.970 1.00 89.38 246 LYS A C 1
ATOM 1984 O O . LYS A 1 246 ? -26.311 -3.204 9.772 1.00 89.38 246 LYS A O 1
ATOM 1989 N N . GLY A 1 247 ? -24.236 -2.518 9.266 1.00 87.75 247 GLY A N 1
ATOM 1990 C CA . GLY A 1 247 ? -23.948 -1.901 10.568 1.00 87.75 247 GLY A CA 1
ATOM 1991 C C . GLY A 1 247 ? -23.780 -2.903 11.716 1.00 87.75 247 GLY A C 1
ATOM 1992 O O . GLY A 1 247 ? -23.729 -2.507 12.876 1.00 87.75 247 GLY A O 1
ATOM 1993 N N . ILE A 1 248 ? -23.685 -4.203 11.411 1.00 88.62 248 ILE A N 1
ATOM 1994 C CA . ILE A 1 248 ? -23.458 -5.260 12.411 1.00 88.62 248 ILE A CA 1
ATOM 1995 C C . ILE A 1 248 ? -22.027 -5.174 12.943 1.00 88.62 248 ILE A C 1
ATOM 1997 O O . ILE A 1 248 ? -21.763 -5.505 14.095 1.00 88.62 248 ILE A O 1
ATOM 2001 N N . ILE A 1 249 ? -21.102 -4.732 12.096 1.00 89.75 249 ILE A N 1
ATOM 2002 C CA . ILE A 1 249 ? -19.710 -4.474 12.434 1.00 89.75 249 ILE A CA 1
ATOM 2003 C C . ILE A 1 249 ? -19.417 -3.014 12.079 1.00 89.75 249 ILE A C 1
ATOM 2005 O O . ILE A 1 249 ? -19.794 -2.563 10.998 1.00 89.75 249 ILE A O 1
ATOM 2009 N N . ASP A 1 250 ? -18.762 -2.278 12.977 1.00 89.56 250 ASP A N 1
ATOM 2010 C CA . ASP A 1 250 ? -18.383 -0.887 12.712 1.00 89.56 250 ASP A CA 1
ATOM 2011 C C . ASP A 1 250 ? -17.156 -0.759 11.789 1.00 89.56 250 ASP A C 1
ATOM 2013 O O . ASP A 1 250 ? -16.560 -1.739 11.330 1.00 89.56 250 ASP A O 1
ATOM 2017 N N . GLU A 1 251 ? -16.756 0.482 11.502 1.00 88.50 251 GLU A N 1
ATOM 2018 C CA . GLU A 1 251 ? -15.588 0.775 10.665 1.00 88.50 251 GLU A CA 1
ATOM 2019 C C . GLU A 1 251 ? -14.270 0.214 11.231 1.00 88.50 251 GLU A C 1
ATOM 2021 O O . GLU A 1 251 ? -13.334 -0.013 10.464 1.00 88.50 251 GLU A O 1
ATOM 2026 N N . TYR A 1 252 ? -14.226 -0.079 12.535 1.00 90.25 252 TYR A N 1
ATOM 2027 C CA . TYR A 1 252 ? -13.105 -0.687 13.243 1.00 90.25 252 TYR A CA 1
ATOM 2028 C C . TYR A 1 252 ? -13.275 -2.200 13.399 1.00 90.25 252 TYR A C 1
ATOM 2030 O O . TYR A 1 252 ? -12.599 -2.804 14.228 1.00 90.25 252 TYR A O 1
ATOM 2038 N N . GLY A 1 253 ? -14.171 -2.866 12.676 1.00 86.12 253 GLY A N 1
ATOM 2039 C CA . GLY A 1 253 ? -14.294 -4.316 12.805 1.00 86.12 253 GLY A CA 1
ATOM 2040 C C . GLY A 1 253 ? -14.868 -4.788 14.150 1.00 86.12 253 GLY A C 1
ATOM 2041 O O . GLY A 1 253 ? -14.708 -5.962 14.478 1.00 86.12 253 GLY A O 1
ATOM 2042 N N . ILE A 1 254 ? -15.496 -3.911 14.942 1.00 88.31 254 ILE A N 1
ATOM 2043 C CA . ILE A 1 254 ? -16.082 -4.259 16.242 1.00 88.31 254 ILE A CA 1
ATOM 2044 C C . ILE A 1 254 ? -17.567 -4.605 16.050 1.00 88.31 254 ILE A C 1
ATOM 2046 O O . ILE A 1 254 ? -18.314 -3.779 15.511 1.00 88.31 254 ILE A O 1
ATOM 2050 N N . PRO A 1 255 ? -18.026 -5.790 16.499 1.00 86.88 255 PRO A N 1
ATOM 2051 C CA . PRO A 1 255 ? -19.444 -6.139 16.484 1.00 86.88 255 PRO A CA 1
ATOM 2052 C C . PRO A 1 255 ? -20.284 -5.166 17.323 1.00 86.88 255 PRO A C 1
ATOM 2054 O O . PRO A 1 255 ? -19.948 -4.888 18.477 1.00 86.88 255 PRO A O 1
ATOM 2057 N N . GLN A 1 256 ? -21.381 -4.672 16.751 1.00 83.56 256 GLN A N 1
ATOM 2058 C CA . GLN A 1 256 ? -22.350 -3.810 17.425 1.00 83.56 256 GLN A CA 1
ATOM 2059 C C . GLN A 1 256 ? -23.479 -4.640 18.047 1.00 83.56 256 GLN A C 1
ATOM 2061 O O . GLN A 1 256 ? -23.871 -5.688 17.531 1.00 83.56 256 GLN A O 1
ATOM 2066 N N . GLU A 1 257 ? -24.017 -4.170 19.171 1.00 71.25 257 GLU A N 1
ATOM 2067 C CA . GLU A 1 257 ? -25.206 -4.768 19.783 1.00 71.25 257 GLU A CA 1
ATOM 2068 C C . GLU A 1 257 ? -26.450 -4.480 18.933 1.00 71.25 257 GLU A C 1
ATOM 2070 O O . GLU A 1 257 ? -26.539 -3.441 18.278 1.00 71.25 257 GLU A O 1
ATOM 2075 N N . LYS A 1 258 ? -27.434 -5.391 18.960 1.00 58.22 258 LYS A N 1
ATOM 2076 C CA . LYS A 1 258 ? -28.670 -5.289 18.159 1.00 58.22 258 LYS A CA 1
ATOM 2077 C C . LYS A 1 258 ? -29.418 -3.961 18.349 1.00 58.22 258 LYS A C 1
ATOM 2079 O O . LYS A 1 258 ? -30.094 -3.527 17.425 1.00 58.22 258 LYS A O 1
ATOM 2084 N N . GLU A 1 259 ? -29.282 -3.322 19.509 1.00 55.50 259 GLU A N 1
ATOM 2085 C CA . GLU A 1 259 ? -29.947 -2.057 19.856 1.00 55.50 259 GLU A CA 1
ATOM 2086 C C . GLU A 1 259 ? -29.293 -0.820 19.210 1.00 55.50 259 GLU A C 1
ATOM 2088 O O . GLU A 1 259 ? -29.931 0.224 19.100 1.00 55.50 259 GLU A O 1
ATOM 2093 N N . HIS A 1 260 ? -28.055 -0.939 18.716 1.00 48.31 260 HIS A N 1
ATOM 2094 C CA . HIS A 1 260 ? -27.301 0.146 18.075 1.00 48.31 260 HIS A CA 1
ATOM 2095 C C . HIS A 1 260 ? -27.252 0.058 16.544 1.00 48.31 260 HIS A C 1
ATOM 2097 O O . HIS A 1 260 ? -26.605 0.890 15.907 1.00 48.31 260 HIS A O 1
ATOM 2103 N N . VAL A 1 261 ? -27.939 -0.914 15.933 1.00 45.56 261 VAL A N 1
ATOM 2104 C CA . VAL A 1 261 ? -28.059 -0.998 14.473 1.00 45.56 261 VAL A CA 1
ATOM 2105 C C . VAL A 1 261 ? -29.031 0.086 14.001 1.00 45.56 261 VAL A C 1
ATOM 2107 O O . VAL A 1 261 ? -30.216 -0.159 13.776 1.00 45.56 261 VAL A O 1
ATOM 2110 N N . THR A 1 262 ? -28.540 1.316 13.850 1.00 43.69 262 THR A N 1
ATOM 2111 C CA . THR A 1 262 ? -29.219 2.325 13.042 1.00 43.69 262 THR A CA 1
ATOM 2112 C C . THR A 1 262 ? -29.171 1.856 11.598 1.00 43.69 262 THR A C 1
ATOM 2114 O O . THR A 1 262 ? -28.166 1.982 10.899 1.00 43.69 262 THR A O 1
ATOM 2117 N N . VAL A 1 263 ? -30.279 1.273 11.146 1.00 39.62 263 VAL A N 1
ATOM 2118 C CA . VAL A 1 263 ? -30.526 1.038 9.728 1.00 39.62 263 VAL A CA 1
ATOM 2119 C C . VAL A 1 263 ? -30.578 2.416 9.077 1.00 39.62 263 VAL A C 1
ATOM 2121 O O . VAL A 1 263 ? -31.606 3.084 9.119 1.00 39.62 263 VAL A O 1
ATOM 2124 N N . PHE A 1 264 ? -29.464 2.881 8.516 1.00 36.41 264 PHE A N 1
ATOM 2125 C CA . PHE A 1 264 ? -29.526 3.969 7.553 1.00 36.41 264 PHE A CA 1
ATOM 2126 C C . PHE A 1 264 ? -30.284 3.413 6.346 1.00 36.41 264 PHE A C 1
ATOM 2128 O O . PHE A 1 264 ? -29.800 2.457 5.730 1.00 36.41 264 PHE A O 1
ATOM 2135 N N . PRO A 1 265 ? -31.477 3.936 6.003 1.00 34.41 265 PRO A N 1
ATOM 2136 C CA . PRO A 1 265 ? -32.065 3.613 4.722 1.00 34.41 265 PRO A CA 1
ATOM 2137 C C . PRO A 1 265 ? -31.088 4.145 3.678 1.00 34.41 265 PRO A C 1
ATOM 2139 O O . PRO A 1 265 ? -30.912 5.354 3.532 1.00 34.41 265 PRO A O 1
ATOM 2142 N N . LEU A 1 266 ? -30.393 3.234 2.998 1.00 36.06 266 LEU A N 1
ATOM 2143 C CA . LEU A 1 266 ? -29.665 3.575 1.790 1.00 36.06 266 LEU A CA 1
ATOM 2144 C C . LEU A 1 266 ? -30.667 4.276 0.875 1.00 36.06 266 LEU A C 1
ATOM 2146 O O . LEU A 1 266 ? -31.701 3.705 0.518 1.00 36.06 266 LEU A O 1
ATOM 2150 N N . SER A 1 267 ? -30.375 5.528 0.531 1.00 32.16 267 SER A N 1
ATOM 2151 C CA . SER A 1 267 ? -30.985 6.192 -0.607 1.00 32.16 267 SER A CA 1
ATOM 2152 C C . SER A 1 267 ? -30.707 5.317 -1.826 1.00 32.16 267 SER A C 1
ATOM 2154 O O . SER A 1 267 ? -29.610 5.324 -2.385 1.00 32.16 267 SER A O 1
ATOM 2156 N N . ASN A 1 268 ? -31.694 4.500 -2.184 1.00 37.38 268 ASN A N 1
ATOM 2157 C CA . ASN A 1 268 ? -31.756 3.793 -3.449 1.00 37.38 268 ASN A CA 1
ATOM 2158 C C . ASN A 1 268 ? -31.854 4.834 -4.569 1.00 37.38 268 ASN A C 1
ATOM 2160 O O . ASN A 1 268 ? -32.938 5.245 -4.966 1.00 37.38 268 ASN A O 1
ATOM 2164 N N . SER A 1 269 ? -30.701 5.256 -5.065 1.00 35.16 269 SER A N 1
ATOM 2165 C CA . SER A 1 269 ? -30.504 5.928 -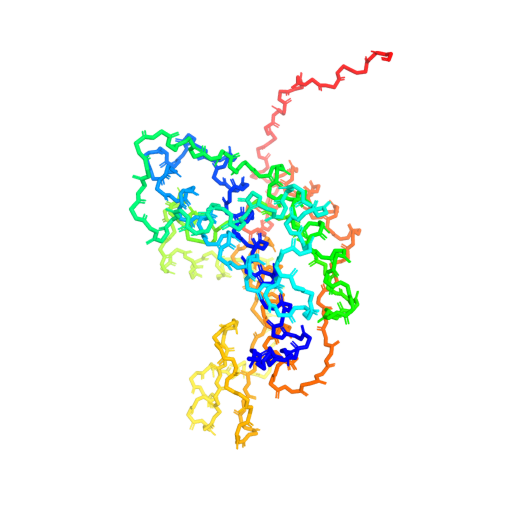6.346 1.00 35.16 269 SER A CA 1
ATOM 2166 C C . SER A 1 269 ? -29.060 5.597 -6.735 1.00 35.16 269 SER A C 1
ATOM 2168 O O . SER A 1 269 ? -28.137 6.073 -6.091 1.00 35.16 269 SER A O 1
ATOM 2170 N N . GLU A 1 270 ? -28.734 4.718 -7.674 1.00 34.81 270 GLU A N 1
ATOM 2171 C CA . GLU A 1 270 ? -29.449 4.256 -8.851 1.00 34.81 270 GLU A CA 1
ATOM 2172 C C . GLU A 1 270 ? -28.987 2.817 -9.142 1.00 34.81 270 GLU A C 1
ATOM 2174 O O . GLU A 1 270 ? -27.854 2.570 -9.548 1.00 34.81 270 GLU A O 1
ATOM 2179 N N . LEU A 1 271 ? -29.873 1.846 -8.939 1.00 35.16 271 LEU A N 1
ATOM 2180 C CA . LEU A 1 271 ? -29.853 0.591 -9.687 1.00 35.16 271 LEU A CA 1
ATOM 2181 C C . LEU A 1 271 ? -31.103 0.595 -10.561 1.00 35.16 271 LEU A C 1
ATOM 2183 O O . LEU A 1 271 ? -32.006 -0.220 -10.389 1.00 35.16 271 LEU A O 1
ATOM 2187 N N . ASN A 1 272 ? -31.158 1.538 -11.502 1.00 29.11 272 ASN A N 1
ATOM 2188 C CA . ASN A 1 272 ? -32.010 1.351 -12.664 1.00 29.11 272 ASN A CA 1
ATOM 2189 C C . ASN A 1 272 ? -31.312 0.337 -13.566 1.00 29.11 272 ASN A C 1
ATOM 2191 O O . ASN A 1 272 ? -30.454 0.661 -14.381 1.00 29.11 272 ASN A O 1
ATOM 2195 N N . LYS A 1 273 ? -31.702 -0.924 -13.372 1.00 36.28 273 LYS A N 1
ATOM 2196 C CA . LYS A 1 273 ? -31.874 -1.839 -14.494 1.00 36.28 273 LYS A CA 1
ATOM 2197 C C . LYS A 1 273 ? -32.871 -1.185 -15.448 1.00 36.28 273 LYS A C 1
ATOM 2199 O O . LYS A 1 273 ? -33.967 -0.861 -15.003 1.00 36.28 273 LYS A O 1
ATOM 2204 N N . ASN A 1 274 ? -32.467 -0.981 -16.693 1.00 34.47 274 ASN A N 1
ATOM 2205 C CA . ASN A 1 274 ? -33.249 -1.253 -17.897 1.00 34.47 274 ASN A CA 1
ATOM 2206 C C . ASN A 1 274 ? -32.295 -1.135 -19.097 1.00 34.47 274 ASN A C 1
ATOM 2208 O O . ASN A 1 274 ? -31.685 -0.085 -19.277 1.00 34.47 274 ASN A O 1
ATOM 2212 N N . ASP A 1 275 ? -32.212 -2.246 -19.835 1.00 33.66 275 ASP A N 1
ATOM 2213 C CA . ASP A 1 275 ? -31.610 -2.483 -21.161 1.00 33.66 275 ASP A CA 1
ATOM 2214 C C . ASP A 1 275 ? -30.080 -2.405 -21.337 1.00 33.66 275 ASP A C 1
ATOM 2216 O O . ASP A 1 275 ? -29.482 -1.306 -21.338 1.00 33.66 275 ASP A O 1
#

pLDDT: mean 80.99, std 18.86, range [29.11, 98.19]

Organism: NCBI:txid1358